Protein AF-A0A7C8IEC5-F1 (afdb_monomer)

Secondary structure (DSSP, 8-state):
----SSHHHHHHHHTSS-TTHHHHS--SGGG-GGGHHHHHHHHHHHHHHHHHHHHHHHHHHHHHHHHHHH-SS--THHHHHHHHHHHHHHHHHHHHHHHHHHHHTT---HHHHHHHHHHHHHHHHHHHHHHHHHHHT-----TTHHHHHHHHHHHHHHHHHHHHHHHHHHHHHHHHHHHHHHHHHHHHHHHHHHHHHH-

Structure (mmCIF, N/CA/C/O backbone):
data_AF-A0A7C8IEC5-F1
#
_entry.id   AF-A0A7C8IEC5-F1
#
loop_
_atom_site.group_PDB
_atom_site.id
_atom_site.type_symbol
_atom_site.label_atom_id
_atom_site.label_alt_id
_atom_site.label_comp_id
_atom_site.label_asym_id
_atom_site.label_entity_id
_atom_site.label_seq_id
_atom_site.pdbx_PDB_ins_code
_atom_site.Cartn_x
_atom_site.Cartn_y
_atom_site.Cartn_z
_atom_site.occupancy
_atom_site.B_iso_or_equiv
_atom_site.auth_seq_id
_atom_site.auth_comp_id
_atom_site.auth_asym_id
_atom_site.auth_atom_id
_atom_site.pdbx_PDB_model_num
ATOM 1 N N . VAL A 1 1 ? 13.249 -3.253 52.749 1.00 53.38 1 VAL A N 1
ATOM 2 C CA . VAL A 1 1 ? 14.211 -3.527 51.657 1.00 53.38 1 VAL A CA 1
ATOM 3 C C . VAL A 1 1 ? 13.624 -4.655 50.832 1.00 53.38 1 VAL A C 1
ATOM 5 O O . VAL A 1 1 ? 13.531 -5.732 51.390 1.00 53.38 1 VAL A O 1
ATOM 8 N N . ASN A 1 2 ? 13.077 -4.359 49.644 1.00 48.31 2 ASN A N 1
ATOM 9 C CA . ASN A 1 2 ? 12.675 -5.274 48.550 1.00 48.31 2 ASN A CA 1
ATOM 10 C C . ASN A 1 2 ? 11.599 -4.568 47.704 1.00 48.31 2 ASN A C 1
ATOM 12 O O . ASN A 1 2 ? 10.422 -4.757 47.960 1.00 48.31 2 ASN A O 1
ATOM 16 N N . ASN A 1 3 ? 11.998 -3.699 46.768 1.00 51.22 3 ASN A N 1
ATOM 17 C CA . ASN A 1 3 ? 11.097 -3.064 45.784 1.00 51.22 3 ASN A CA 1
ATOM 18 C C . ASN A 1 3 ? 11.889 -2.560 44.556 1.00 51.22 3 ASN A C 1
ATOM 20 O O . ASN A 1 3 ? 11.748 -1.416 44.143 1.00 51.22 3 ASN A O 1
ATOM 24 N N . LEU A 1 4 ? 12.790 -3.380 43.997 1.00 55.53 4 LEU A N 1
ATOM 25 C CA . LEU A 1 4 ? 13.648 -2.962 42.868 1.00 55.53 4 LEU A CA 1
ATOM 26 C C . LEU A 1 4 ? 13.748 -3.977 41.714 1.00 55.53 4 LEU A C 1
ATOM 28 O O . LEU A 1 4 ? 14.492 -3.744 40.768 1.00 55.53 4 LEU A O 1
ATOM 32 N N . THR A 1 5 ? 12.994 -5.078 41.733 1.00 56.06 5 THR A N 1
ATOM 33 C CA . THR A 1 5 ? 13.116 -6.153 40.725 1.00 56.06 5 THR A CA 1
ATOM 34 C C . THR A 1 5 ? 11.986 -6.218 39.695 1.00 56.06 5 THR A C 1
ATOM 36 O O . THR A 1 5 ? 12.060 -7.040 38.784 1.00 56.06 5 THR A O 1
ATOM 39 N N . ASP A 1 6 ? 10.973 -5.349 39.766 1.00 54.53 6 ASP A N 1
ATOM 40 C CA . ASP A 1 6 ? 9.806 -5.439 38.869 1.00 54.53 6 ASP A CA 1
ATOM 41 C C . ASP A 1 6 ? 9.981 -4.708 37.520 1.00 54.53 6 ASP A C 1
ATOM 43 O O . ASP A 1 6 ? 9.261 -4.969 36.558 1.00 54.53 6 ASP A O 1
ATOM 47 N N . GLY A 1 7 ? 10.988 -3.837 37.391 1.00 52.16 7 GLY A N 1
ATOM 48 C CA . GLY A 1 7 ? 11.225 -3.071 36.158 1.00 52.16 7 GLY A CA 1
ATOM 49 C C . GLY A 1 7 ? 11.827 -3.882 35.000 1.00 52.16 7 GLY A C 1
ATOM 50 O O . GLY A 1 7 ? 11.584 -3.578 33.834 1.00 52.16 7 GLY A O 1
ATOM 51 N N . THR A 1 8 ? 12.588 -4.942 35.287 1.00 51.25 8 THR A N 1
ATOM 52 C CA . THR A 1 8 ? 13.335 -5.701 34.264 1.00 51.25 8 THR A CA 1
ATOM 53 C C . THR A 1 8 ? 12.523 -6.815 33.601 1.00 51.25 8 THR A C 1
ATOM 55 O O . THR A 1 8 ? 12.848 -7.224 32.486 1.00 51.25 8 THR A O 1
ATOM 58 N N . ARG A 1 9 ? 11.421 -7.277 34.209 1.00 49.91 9 ARG A N 1
ATOM 59 C CA . ARG A 1 9 ? 10.533 -8.284 33.590 1.00 49.91 9 ARG A CA 1
ATOM 60 C C . ARG A 1 9 ? 9.695 -7.723 32.438 1.00 49.91 9 ARG A C 1
ATOM 62 O O . ARG A 1 9 ? 9.410 -8.454 31.494 1.00 49.91 9 ARG A O 1
ATOM 69 N N . SER A 1 10 ? 9.362 -6.432 32.479 1.00 52.28 10 SER A N 1
ATOM 70 C CA . SER A 1 10 ? 8.603 -5.749 31.420 1.00 52.28 10 SER A CA 1
ATOM 71 C C . SER A 1 10 ? 9.401 -5.609 30.112 1.00 52.28 10 SER A C 1
ATOM 73 O O . SER A 1 10 ? 8.868 -5.807 29.024 1.00 52.28 10 SER A O 1
ATOM 75 N N . LEU A 1 11 ? 10.712 -5.356 30.198 1.00 51.41 11 LEU A N 1
ATOM 76 C CA . LEU A 1 11 ? 11.561 -5.190 29.010 1.00 51.41 11 LEU A CA 1
ATOM 77 C C . LEU A 1 11 ? 11.877 -6.518 28.302 1.00 51.41 11 LEU A C 1
ATOM 79 O O . LEU A 1 11 ? 12.013 -6.545 27.081 1.00 51.41 11 LEU A O 1
ATOM 83 N N . ASN A 1 12 ? 11.925 -7.633 29.038 1.00 48.12 12 ASN A N 1
ATOM 84 C CA . ASN A 1 12 ? 12.180 -8.947 28.443 1.00 48.12 12 ASN A CA 1
ATOM 85 C C . ASN A 1 12 ? 10.947 -9.554 27.747 1.00 48.12 12 ASN A C 1
ATOM 87 O O . ASN A 1 12 ? 11.120 -10.333 26.812 1.00 48.12 12 ASN A O 1
ATOM 91 N N . SER A 1 13 ? 9.716 -9.182 28.127 1.00 51.62 13 SER A N 1
ATOM 92 C CA . SER A 1 13 ? 8.504 -9.626 27.413 1.00 51.62 13 SER A CA 1
ATOM 93 C C . SER A 1 13 ? 8.271 -8.867 26.099 1.00 51.62 13 SER A C 1
ATOM 95 O O . SER A 1 13 ? 7.701 -9.423 25.160 1.00 51.62 13 SER A O 1
ATOM 97 N N . LEU A 1 14 ? 8.778 -7.634 25.991 1.00 51.66 14 LEU A N 1
ATOM 98 C CA . LEU A 1 14 ? 8.758 -6.831 24.763 1.00 51.66 14 LEU A CA 1
ATOM 99 C C . LEU A 1 14 ? 9.708 -7.363 23.675 1.00 51.66 14 LEU A C 1
ATOM 101 O O . LEU A 1 14 ? 9.446 -7.159 22.493 1.00 51.66 14 LEU A O 1
ATOM 105 N N . ASN A 1 15 ? 10.769 -8.084 24.052 1.00 50.16 15 ASN A N 1
ATOM 106 C CA . ASN A 1 15 ? 11.806 -8.539 23.118 1.00 50.16 15 ASN A CA 1
ATOM 107 C C . ASN A 1 15 ? 11.524 -9.883 22.418 1.00 50.16 15 ASN A C 1
ATOM 109 O O . ASN A 1 15 ? 12.292 -10.262 21.537 1.00 50.16 15 ASN A O 1
ATOM 113 N N . GLN A 1 16 ? 10.451 -10.610 22.760 1.00 50.84 16 GLN A N 1
ATOM 114 C CA . GLN A 1 16 ? 10.178 -11.935 22.167 1.00 50.84 16 GLN A CA 1
ATOM 115 C C . GLN A 1 16 ? 8.955 -12.027 21.248 1.00 50.84 16 GLN A C 1
ATOM 117 O O . GLN A 1 16 ? 8.794 -13.035 20.560 1.00 50.84 16 GLN A O 1
ATOM 122 N N . MET A 1 17 ? 8.114 -10.997 21.150 1.00 55.75 17 MET A N 1
ATOM 123 C CA . MET A 1 17 ? 7.073 -10.979 20.119 1.00 55.75 17 MET A CA 1
ATOM 124 C C . MET A 1 17 ? 7.644 -10.359 18.846 1.00 55.75 17 MET A C 1
ATOM 126 O O . MET A 1 17 ? 7.652 -9.143 18.684 1.00 55.75 17 MET A O 1
ATOM 130 N N . GLY A 1 18 ? 8.149 -11.204 17.940 1.00 68.88 18 GLY A N 1
ATOM 131 C CA . GLY A 1 18 ? 8.674 -10.754 16.649 1.00 68.88 18 GLY A CA 1
ATOM 132 C C . GLY A 1 18 ? 7.670 -9.842 15.939 1.00 68.88 18 GLY A C 1
ATOM 133 O O . GLY A 1 18 ? 6.474 -10.130 15.956 1.00 68.88 18 GLY A O 1
ATOM 134 N N . ILE A 1 19 ? 8.150 -8.759 15.318 1.00 73.81 19 ILE A N 1
ATOM 135 C CA . ILE A 1 19 ? 7.346 -7.676 14.710 1.00 73.81 19 ILE A CA 1
ATOM 136 C C . ILE A 1 19 ? 6.204 -8.213 13.824 1.00 73.81 19 ILE A C 1
ATOM 138 O O . ILE A 1 19 ? 5.101 -7.670 13.818 1.00 73.81 19 ILE A O 1
ATOM 142 N N . PHE A 1 20 ? 6.438 -9.329 13.132 1.00 75.75 20 PHE A N 1
ATOM 143 C CA . PHE A 1 20 ? 5.471 -9.993 12.256 1.00 75.75 20 PHE A CA 1
ATOM 144 C C . PHE A 1 20 ? 4.297 -10.666 12.985 1.00 75.75 20 PHE A C 1
ATOM 146 O O . PHE A 1 20 ? 3.229 -10.840 12.399 1.00 75.75 20 PHE A O 1
ATOM 153 N N . THR A 1 21 ? 4.446 -11.005 14.266 1.00 79.12 21 THR A N 1
ATOM 154 C CA . THR A 1 21 ? 3.404 -11.668 15.069 1.00 79.12 21 THR A CA 1
ATOM 155 C C . THR A 1 21 ? 2.145 -10.813 15.136 1.00 79.12 21 THR A C 1
ATOM 157 O O . THR A 1 21 ? 1.048 -11.331 14.956 1.00 79.12 21 THR A O 1
ATOM 160 N N . ASN A 1 22 ? 2.299 -9.494 15.269 1.00 76.62 22 ASN A N 1
ATOM 161 C CA . ASN A 1 22 ? 1.182 -8.551 15.331 1.00 76.62 22 ASN A CA 1
ATOM 162 C C . ASN A 1 22 ? 0.393 -8.449 14.014 1.00 76.62 22 ASN A C 1
ATOM 164 O O . ASN A 1 22 ? -0.772 -8.062 14.037 1.00 76.62 22 ASN A O 1
ATOM 168 N N . PHE A 1 23 ? 0.989 -8.831 12.879 1.00 75.25 23 PHE A N 1
ATOM 169 C CA . PHE A 1 23 ? 0.308 -8.863 11.579 1.00 75.25 23 PHE A CA 1
ATOM 170 C C . PHE A 1 23 ? -0.490 -10.153 11.354 1.00 75.25 23 PHE A C 1
ATOM 172 O O . PHE A 1 23 ? -1.457 -10.162 10.592 1.00 75.25 23 PHE A O 1
ATOM 179 N N . ILE A 1 24 ? -0.087 -11.246 12.006 1.00 79.56 24 ILE A N 1
ATOM 180 C CA . ILE A 1 24 ? -0.702 -12.573 11.848 1.00 79.56 24 ILE A CA 1
ATOM 181 C C . ILE A 1 24 ? -1.711 -12.842 12.974 1.00 79.56 24 ILE A C 1
ATOM 183 O O . ILE A 1 24 ? -2.755 -13.462 12.760 1.00 79.56 24 ILE A O 1
ATOM 187 N N . ARG A 1 25 ? -1.411 -12.372 14.186 1.00 81.62 25 ARG A N 1
ATOM 188 C CA . ARG A 1 25 ? -2.207 -12.543 15.404 1.00 81.62 25 ARG A CA 1
ATOM 189 C C . ARG A 1 25 ? -2.289 -11.206 16.155 1.00 81.62 25 ARG A C 1
ATOM 191 O O . ARG A 1 25 ? -1.573 -11.029 17.139 1.00 81.62 25 ARG A O 1
ATOM 198 N N . PRO A 1 26 ? -3.125 -10.256 15.696 1.00 82.56 26 PRO A N 1
ATOM 199 C CA . PRO A 1 26 ? -3.302 -8.989 16.397 1.00 82.56 26 PRO A CA 1
ATOM 200 C C . PRO A 1 26 ? -3.872 -9.215 17.797 1.00 82.56 26 PRO A C 1
ATOM 202 O O . PRO A 1 26 ? -4.789 -10.018 17.980 1.00 82.56 26 PRO A O 1
ATOM 205 N N . THR A 1 27 ? -3.337 -8.485 18.771 1.00 83.56 27 THR A N 1
ATOM 206 C CA . THR A 1 27 ? -3.852 -8.448 20.145 1.00 83.56 27 THR A CA 1
ATOM 207 C C . THR A 1 27 ? -4.867 -7.322 20.341 1.00 83.56 27 THR A C 1
ATOM 209 O O . THR A 1 27 ? -5.692 -7.408 21.249 1.00 83.56 27 THR A O 1
ATOM 212 N N . ASP A 1 28 ? -4.862 -6.298 19.477 1.00 81.94 28 ASP A N 1
ATOM 213 C CA . ASP A 1 28 ? -5.849 -5.218 19.500 1.00 81.94 28 ASP A CA 1
ATOM 214 C C . ASP A 1 28 ? -7.266 -5.765 19.227 1.00 81.94 28 ASP A C 1
ATOM 216 O O . ASP A 1 28 ? -7.523 -6.307 18.141 1.00 81.94 28 ASP A O 1
ATOM 220 N N . PRO A 1 29 ? -8.221 -5.578 20.164 1.00 84.06 29 PRO A N 1
ATOM 221 C CA . PRO A 1 29 ? -9.600 -6.029 20.006 1.00 84.06 29 PRO A CA 1
ATOM 222 C C . PRO A 1 29 ? -10.295 -5.470 18.759 1.00 84.06 29 PRO A C 1
ATOM 224 O O . PRO A 1 29 ? -11.214 -6.101 18.237 1.00 84.06 29 PRO A O 1
ATOM 227 N N . ARG A 1 30 ? -9.850 -4.315 18.247 1.00 83.19 30 ARG A N 1
ATOM 228 C CA . ARG A 1 30 ? -10.407 -3.676 17.043 1.00 83.19 30 ARG A CA 1
ATOM 229 C C . ARG A 1 30 ? -10.139 -4.461 15.763 1.00 83.19 30 ARG A C 1
ATOM 231 O O . ARG A 1 30 ? -10.845 -4.255 14.783 1.00 83.19 30 ARG A O 1
ATOM 238 N N . TRP A 1 31 ? -9.134 -5.335 15.767 1.00 84.50 31 TRP A N 1
ATOM 239 C CA . TRP A 1 31 ? -8.693 -6.101 14.600 1.00 84.50 31 TRP A CA 1
ATOM 240 C C . TRP A 1 31 ? -8.943 -7.610 14.751 1.00 84.50 31 TRP A C 1
ATOM 242 O O . TRP A 1 31 ? -8.432 -8.409 13.967 1.00 84.50 31 TRP A O 1
ATOM 252 N N . LEU A 1 32 ? -9.750 -8.023 15.736 1.00 84.56 32 LEU A N 1
ATOM 253 C CA . LEU A 1 32 ? -10.100 -9.428 15.958 1.00 84.56 32 LEU A CA 1
ATOM 254 C C . LEU A 1 32 ? -11.186 -9.939 14.990 1.00 84.56 32 LEU A C 1
ATOM 256 O O . LEU A 1 32 ? -11.952 -9.193 14.375 1.00 84.56 32 LEU A O 1
ATOM 260 N N . GLY A 1 33 ? -11.273 -11.266 14.859 1.00 85.69 33 GLY A N 1
ATOM 261 C CA . GLY A 1 33 ? -12.234 -11.936 13.978 1.00 85.69 33 GLY A CA 1
ATOM 262 C C . GLY A 1 33 ? -11.852 -11.836 12.498 1.00 85.69 33 GLY A C 1
ATOM 263 O O . GLY A 1 33 ? -10.683 -11.953 12.151 1.00 85.69 33 GLY A O 1
ATOM 264 N N . SER A 1 34 ? -12.831 -11.624 11.611 1.00 81.75 34 SER A N 1
ATOM 265 C CA . SER A 1 34 ? -12.603 -11.524 10.154 1.00 81.75 34 SER A CA 1
ATOM 266 C C . SER A 1 34 ? -11.696 -10.343 9.761 1.00 81.75 34 SER A C 1
ATOM 268 O O . SER A 1 34 ? -11.011 -10.393 8.745 1.00 81.75 34 SER A O 1
ATOM 270 N N . GLN A 1 35 ? -11.609 -9.310 10.602 1.00 85.62 35 GLN A N 1
ATOM 271 C CA . GLN A 1 35 ? -10.820 -8.102 10.331 1.00 85.62 35 GLN A CA 1
ATOM 272 C C . GLN A 1 35 ? -9.313 -8.308 10.482 1.00 85.62 35 GLN A C 1
ATOM 274 O O . GLN A 1 35 ? -8.545 -7.509 9.953 1.00 85.62 35 GLN A O 1
ATOM 279 N N . ARG A 1 36 ? -8.876 -9.416 11.095 1.00 86.06 36 ARG A N 1
ATOM 280 C CA . ARG A 1 36 ? -7.452 -9.779 11.176 1.00 86.06 36 ARG A CA 1
ATOM 281 C C . ARG A 1 36 ? -6.806 -9.929 9.798 1.00 86.06 36 ARG A C 1
ATOM 283 O O . ARG A 1 36 ? -5.627 -9.635 9.632 1.00 86.06 36 ARG A O 1
ATOM 290 N N . HIS A 1 37 ? -7.599 -10.329 8.798 1.00 90.44 37 HIS A N 1
ATOM 291 C CA . HIS A 1 37 ? -7.138 -10.486 7.421 1.00 90.44 37 HIS A CA 1
ATOM 292 C C . HIS A 1 37 ? -6.709 -9.158 6.792 1.00 90.44 37 HIS A C 1
ATOM 294 O O . HIS A 1 37 ? -5.903 -9.177 5.869 1.00 90.44 37 HIS A O 1
ATOM 300 N N . HIS A 1 38 ? -7.153 -8.013 7.325 1.00 91.94 38 HIS A N 1
ATOM 301 C CA . HIS A 1 38 ? -6.661 -6.705 6.898 1.00 91.94 38 HIS A CA 1
ATOM 302 C C . HIS A 1 38 ? -5.144 -6.578 7.106 1.00 91.94 38 HIS A C 1
ATOM 304 O O . HIS A 1 38 ? -4.431 -6.165 6.200 1.00 91.94 38 HIS A O 1
ATOM 310 N N . LEU A 1 39 ? -4.626 -6.994 8.267 1.00 90.06 39 LEU A N 1
ATOM 311 C CA . LEU A 1 39 ? -3.191 -6.903 8.562 1.00 90.06 39 LEU A CA 1
ATOM 312 C C . LEU A 1 39 ? -2.371 -7.908 7.743 1.00 90.06 39 LEU A C 1
ATOM 314 O O . LEU A 1 39 ? -1.271 -7.592 7.294 1.00 90.06 39 LEU A O 1
ATOM 318 N N . THR A 1 40 ? -2.925 -9.095 7.487 1.00 89.75 40 THR A N 1
ATOM 319 C CA . THR A 1 40 ? -2.302 -10.083 6.594 1.00 89.75 40 THR A CA 1
ATOM 320 C C . THR A 1 40 ? -2.240 -9.577 5.151 1.00 89.75 40 THR A C 1
ATOM 322 O O . THR A 1 40 ? -1.209 -9.708 4.496 1.00 89.75 40 THR A O 1
ATOM 325 N N . LEU A 1 41 ? -3.314 -8.955 4.659 1.00 93.50 41 LEU A N 1
ATOM 326 C CA . LEU A 1 41 ? -3.353 -8.353 3.326 1.00 93.50 41 LEU A CA 1
ATOM 327 C C . LEU A 1 41 ? -2.426 -7.142 3.209 1.00 93.50 41 LEU A C 1
ATOM 329 O O . LEU A 1 41 ? -1.819 -6.954 2.161 1.00 93.50 41 LEU A O 1
ATOM 333 N N . LEU A 1 42 ? -2.262 -6.363 4.281 1.00 93.25 42 LEU A N 1
ATOM 334 C CA . LEU A 1 42 ? -1.285 -5.277 4.332 1.00 93.25 42 LEU A CA 1
ATOM 335 C C . LEU A 1 42 ? 0.145 -5.812 4.153 1.00 93.25 42 LEU A C 1
ATOM 337 O O . LEU A 1 42 ? 0.924 -5.255 3.382 1.00 93.25 42 LEU A O 1
ATOM 341 N N . LEU A 1 43 ? 0.474 -6.934 4.805 1.00 92.19 43 LEU A N 1
ATOM 342 C CA . LEU A 1 43 ? 1.761 -7.605 4.618 1.00 92.19 43 LEU A CA 1
ATOM 343 C C . LEU A 1 43 ? 1.920 -8.137 3.186 1.00 92.19 43 LEU A C 1
ATOM 345 O O . LEU A 1 43 ? 2.958 -7.912 2.569 1.00 92.19 43 LEU A O 1
ATOM 349 N N . ALA A 1 44 ? 0.891 -8.790 2.638 1.00 93.50 44 ALA A N 1
ATOM 350 C CA . ALA A 1 44 ? 0.908 -9.282 1.260 1.00 93.50 44 ALA A CA 1
ATOM 351 C C . ALA A 1 44 ? 1.117 -8.138 0.253 1.00 93.50 44 ALA A C 1
ATOM 353 O O . ALA A 1 44 ? 1.960 -8.239 -0.634 1.00 93.50 44 ALA A O 1
ATOM 354 N N . LYS A 1 45 ? 0.423 -7.010 0.438 1.00 95.62 45 LYS A N 1
ATOM 355 C CA . LYS A 1 45 ? 0.602 -5.788 -0.355 1.00 95.62 45 LYS A CA 1
ATOM 356 C C . LYS A 1 45 ? 2.048 -5.291 -0.317 1.00 95.62 45 LYS A C 1
ATOM 358 O O . LYS A 1 45 ? 2.563 -4.875 -1.350 1.00 95.62 45 LYS A O 1
ATOM 363 N N . ASN A 1 46 ? 2.723 -5.365 0.831 1.00 94.50 46 ASN A N 1
ATOM 364 C CA . ASN A 1 46 ? 4.125 -4.956 0.935 1.00 94.50 46 ASN A CA 1
ATOM 365 C C . ASN A 1 46 ? 5.066 -5.883 0.152 1.00 94.50 46 ASN A C 1
ATOM 367 O O . ASN A 1 46 ? 6.049 -5.404 -0.403 1.00 94.50 46 ASN A O 1
ATOM 371 N N . VAL A 1 47 ? 4.752 -7.178 0.035 1.00 95.06 47 VAL A N 1
ATOM 372 C CA . VAL A 1 47 ? 5.511 -8.098 -0.833 1.00 95.06 47 VAL A CA 1
ATOM 373 C C . VAL A 1 47 ? 5.388 -7.681 -2.300 1.00 95.06 47 VAL A C 1
ATOM 375 O O . VAL A 1 47 ? 6.401 -7.561 -2.988 1.00 95.06 47 VAL A O 1
ATOM 378 N N . PHE A 1 48 ? 4.171 -7.381 -2.767 1.00 95.25 48 PHE A N 1
ATOM 379 C CA . PHE A 1 48 ? 3.961 -6.866 -4.125 1.00 95.25 48 PHE A CA 1
ATOM 380 C C . PHE A 1 48 ? 4.639 -5.509 -4.346 1.00 95.25 48 PHE A C 1
ATOM 382 O O . PHE A 1 48 ? 5.215 -5.288 -5.406 1.00 95.25 48 PHE A O 1
ATOM 389 N N . LEU A 1 49 ? 4.630 -4.626 -3.341 1.00 95.44 49 LEU A N 1
ATOM 390 C CA . LEU A 1 49 ? 5.315 -3.335 -3.403 1.00 95.44 49 LEU A CA 1
ATOM 391 C C . LEU A 1 49 ? 6.834 -3.492 -3.550 1.00 95.44 49 LEU A C 1
ATOM 393 O O . LEU A 1 49 ? 7.440 -2.775 -4.337 1.00 95.44 49 LEU A O 1
ATOM 397 N N . VAL A 1 50 ? 7.452 -4.434 -2.831 1.00 95.75 50 VAL A N 1
ATOM 398 C CA . VAL A 1 50 ? 8.886 -4.733 -2.982 1.00 95.75 50 VAL A CA 1
ATOM 399 C C . VAL A 1 50 ? 9.182 -5.281 -4.378 1.00 95.75 50 VAL A C 1
ATOM 401 O O . VAL A 1 50 ? 10.139 -4.838 -5.008 1.00 95.75 50 VAL A O 1
ATOM 404 N N . GLY A 1 51 ? 8.347 -6.189 -4.894 1.00 95.75 51 GLY A N 1
ATOM 405 C CA . GLY A 1 51 ? 8.471 -6.673 -6.273 1.00 95.75 51 GLY A CA 1
ATOM 406 C C . GLY A 1 51 ? 8.375 -5.540 -7.300 1.00 95.75 51 GLY A C 1
ATOM 407 O O . GLY A 1 51 ? 9.203 -5.451 -8.203 1.00 95.75 51 GLY A O 1
ATOM 408 N N . PHE A 1 52 ? 7.423 -4.626 -7.110 1.00 95.50 52 PHE A N 1
ATOM 409 C CA . PHE A 1 52 ? 7.269 -3.434 -7.940 1.00 95.50 52 PHE A CA 1
ATOM 410 C C . PHE A 1 52 ? 8.494 -2.510 -7.861 1.00 95.50 52 PHE A C 1
ATOM 412 O O . PHE A 1 52 ? 8.999 -2.083 -8.892 1.00 95.50 52 PHE A O 1
ATOM 419 N N . LEU A 1 53 ? 9.034 -2.259 -6.663 1.00 95.31 53 LEU A N 1
ATOM 420 C CA . LEU A 1 53 ? 10.256 -1.465 -6.477 1.00 95.31 53 LEU A CA 1
ATOM 421 C C . LEU A 1 53 ? 11.457 -2.049 -7.227 1.00 95.31 53 LEU A C 1
ATOM 423 O O . LEU A 1 53 ? 12.236 -1.298 -7.808 1.00 95.31 53 LEU A O 1
ATOM 427 N N . ILE A 1 54 ? 11.607 -3.376 -7.229 1.00 95.94 54 ILE A N 1
ATOM 428 C CA . ILE A 1 54 ? 12.678 -4.043 -7.978 1.00 95.94 54 ILE A CA 1
ATOM 429 C C . ILE A 1 54 ? 12.520 -3.779 -9.479 1.00 95.94 54 ILE A C 1
ATOM 431 O O . ILE A 1 54 ? 13.507 -3.423 -10.121 1.00 95.94 54 ILE A O 1
ATOM 435 N N . LEU A 1 55 ? 11.304 -3.898 -10.026 1.00 94.19 55 LEU A N 1
ATOM 436 C CA . LEU A 1 55 ? 11.049 -3.603 -11.441 1.00 94.19 55 LEU A CA 1
ATOM 437 C C . LEU A 1 55 ? 11.381 -2.154 -11.794 1.00 94.19 55 LEU A C 1
ATOM 439 O O . LEU A 1 55 ? 12.122 -1.933 -12.746 1.00 94.19 55 LEU A O 1
ATOM 443 N N . VAL A 1 56 ? 10.943 -1.195 -10.977 1.00 92.81 56 VAL A N 1
ATOM 444 C CA . VAL A 1 56 ? 11.234 0.234 -11.178 1.00 92.81 56 VAL A CA 1
ATOM 445 C C . VAL A 1 56 ? 12.745 0.499 -11.178 1.00 92.81 56 VAL A C 1
ATOM 447 O O . VAL A 1 56 ? 13.247 1.266 -11.998 1.00 92.81 56 VAL A O 1
ATOM 450 N N . CYS A 1 57 ? 13.503 -0.146 -10.285 1.00 93.44 57 CYS A N 1
ATOM 451 C CA . CYS A 1 57 ? 14.964 -0.035 -10.263 1.00 93.44 57 CYS A CA 1
ATOM 452 C C . CYS A 1 57 ? 15.616 -0.627 -11.524 1.00 93.44 57 CYS A C 1
ATOM 454 O O . CYS A 1 57 ? 16.570 -0.049 -12.048 1.00 93.44 57 CYS A O 1
ATOM 456 N N . VAL A 1 58 ? 15.116 -1.770 -12.008 1.00 93.94 58 VAL A N 1
ATOM 457 C CA . VAL A 1 58 ? 15.598 -2.406 -13.244 1.00 93.94 58 VAL A CA 1
ATOM 458 C C . VAL A 1 58 ? 15.294 -1.524 -14.450 1.00 93.94 58 VAL A C 1
ATOM 460 O O . VAL A 1 58 ? 16.198 -1.273 -15.247 1.00 93.94 58 VAL A O 1
ATOM 463 N N . GLU A 1 59 ? 14.069 -1.007 -14.564 1.00 90.69 59 GLU A N 1
ATOM 464 C CA . GLU A 1 59 ? 13.693 -0.090 -15.637 1.00 90.69 59 GLU A CA 1
ATOM 465 C C . GLU A 1 59 ? 14.568 1.164 -15.606 1.00 90.69 59 GLU A C 1
ATOM 467 O O . GLU A 1 59 ? 15.156 1.506 -16.625 1.00 90.69 59 GLU A O 1
ATOM 472 N N . ALA A 1 60 ? 14.746 1.803 -14.446 1.00 89.00 60 ALA A N 1
ATOM 473 C CA . ALA A 1 60 ? 15.600 2.983 -14.320 1.00 89.00 60 ALA A CA 1
ATOM 474 C C . ALA A 1 60 ? 17.053 2.704 -14.752 1.00 89.00 60 ALA A C 1
ATOM 476 O O . ALA A 1 60 ? 17.670 3.526 -15.433 1.00 89.00 60 ALA A O 1
ATOM 477 N N . GLY A 1 61 ? 17.601 1.537 -14.392 1.00 89.88 61 GLY A N 1
ATOM 478 C CA . GLY A 1 61 ? 18.946 1.120 -14.791 1.00 89.88 61 GLY A CA 1
ATOM 479 C C . GLY A 1 61 ? 19.075 0.874 -16.298 1.00 89.88 61 GLY A C 1
ATOM 480 O O . GLY A 1 61 ? 20.023 1.357 -16.925 1.00 89.88 61 GLY A O 1
ATOM 481 N N . LEU A 1 62 ? 18.108 0.168 -16.891 1.00 88.94 62 LEU A N 1
ATOM 482 C CA . LEU A 1 62 ? 18.051 -0.080 -18.333 1.00 88.94 62 LEU A CA 1
ATOM 483 C C . LEU A 1 62 ? 17.853 1.218 -19.110 1.00 88.94 62 LEU A C 1
ATOM 485 O O . LEU A 1 62 ? 18.604 1.483 -20.048 1.00 88.94 62 LEU A O 1
ATOM 489 N N . PHE A 1 63 ? 16.925 2.061 -18.666 1.00 81.69 63 PHE A N 1
ATOM 490 C CA . PHE A 1 63 ? 16.651 3.363 -19.253 1.00 81.69 63 PHE A CA 1
ATOM 491 C C . PHE A 1 63 ? 17.901 4.240 -19.240 1.00 81.69 63 PHE A C 1
ATOM 493 O O . PHE A 1 63 ? 18.274 4.789 -20.270 1.00 81.69 63 PHE A O 1
ATOM 500 N N . TRP A 1 64 ? 18.628 4.298 -18.119 1.00 82.75 64 TRP A N 1
ATOM 501 C CA . TRP A 1 64 ? 19.898 5.022 -18.036 1.00 82.75 64 TRP A CA 1
ATOM 502 C C . TRP A 1 64 ? 20.956 4.482 -19.009 1.00 82.75 64 TRP A C 1
ATOM 504 O O . TRP A 1 64 ? 21.727 5.257 -19.583 1.00 82.75 64 TRP A O 1
ATOM 514 N N . SER A 1 65 ? 21.001 3.161 -19.208 1.00 85.31 65 SER A N 1
ATOM 515 C CA . SER A 1 65 ? 21.929 2.531 -20.152 1.00 85.31 65 SER A CA 1
ATOM 516 C C . SER A 1 65 ? 21.595 2.878 -21.606 1.00 85.31 65 SER A C 1
ATOM 518 O O . SER A 1 65 ? 22.483 3.304 -22.343 1.00 85.31 65 SER A O 1
ATOM 520 N N . TRP A 1 66 ? 20.320 2.787 -21.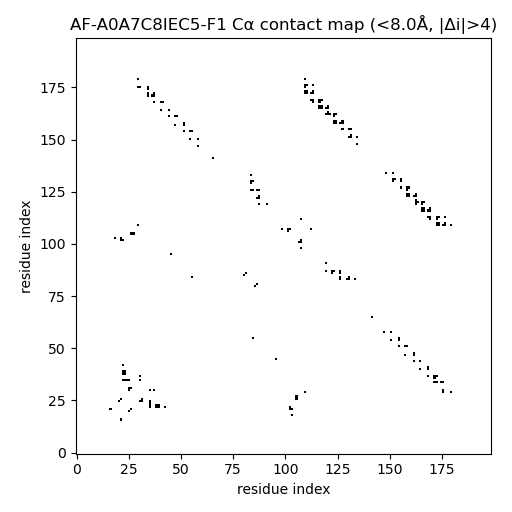995 1.00 82.06 66 TRP A N 1
ATOM 521 C CA . TRP A 1 66 ? 19.847 3.105 -23.343 1.00 82.06 66 TRP A CA 1
ATOM 522 C C . TRP A 1 66 ? 19.951 4.605 -23.630 1.00 82.06 66 TRP A C 1
ATOM 524 O O . TRP A 1 66 ? 20.386 5.006 -24.705 1.00 82.06 66 TRP A O 1
ATOM 534 N N . TRP A 1 67 ? 19.663 5.442 -22.633 1.00 73.62 67 TRP A N 1
ATOM 535 C CA . TRP A 1 67 ? 19.763 6.895 -22.732 1.00 73.62 67 TRP A CA 1
ATOM 536 C C . TRP A 1 67 ? 21.183 7.368 -23.064 1.00 73.62 67 TRP A C 1
ATOM 538 O O . TRP A 1 67 ? 21.374 8.221 -23.933 1.00 73.62 67 TRP A O 1
ATOM 548 N N . LYS A 1 68 ? 22.198 6.779 -22.414 1.00 75.31 68 LYS A N 1
ATOM 549 C CA . LYS A 1 68 ? 23.615 7.093 -22.669 1.00 75.31 68 LYS A CA 1
ATOM 550 C C . LYS A 1 68 ? 24.072 6.765 -24.090 1.00 75.31 68 LYS A C 1
ATOM 552 O O . LYS A 1 68 ? 24.999 7.412 -24.571 1.00 75.31 68 LYS A O 1
ATOM 557 N N . LEU A 1 69 ? 23.465 5.765 -24.726 1.00 70.50 69 LEU A N 1
ATOM 558 C CA . LEU A 1 69 ? 23.802 5.338 -26.085 1.00 70.50 69 LEU A CA 1
ATOM 559 C C . LEU A 1 69 ? 23.245 6.291 -27.150 1.00 70.50 69 LEU A C 1
ATOM 561 O O . LEU A 1 69 ? 23.859 6.442 -28.201 1.00 70.50 69 LEU A O 1
ATOM 565 N N . GLU A 1 70 ? 22.116 6.947 -26.875 1.00 66.62 70 GLU A N 1
ATOM 566 C CA . GLU A 1 70 ? 21.297 7.566 -27.921 1.00 66.62 70 GLU A CA 1
ATOM 567 C C . GLU A 1 70 ? 21.285 9.112 -27.866 1.00 66.62 70 GLU A C 1
ATOM 569 O O . GLU A 1 70 ? 21.227 9.753 -28.912 1.00 66.62 70 GLU A O 1
ATOM 574 N N . HIS A 1 71 ? 21.352 9.758 -26.686 1.00 61.50 71 HIS A N 1
ATOM 575 C CA . HIS A 1 71 ? 21.014 11.192 -26.574 1.00 61.50 71 HIS A CA 1
ATOM 576 C C . HIS A 1 71 ? 21.946 12.021 -25.662 1.00 61.50 71 HIS A C 1
ATOM 578 O O . HIS A 1 71 ? 21.764 12.111 -24.451 1.00 61.50 71 HIS A O 1
ATOM 584 N N . SER A 1 72 ? 22.880 12.775 -26.268 1.00 57.28 72 SER A N 1
ATOM 585 C CA . SER A 1 72 ? 23.588 13.902 -25.614 1.00 57.28 72 SER A CA 1
ATOM 586 C C . SER A 1 72 ? 22.759 15.199 -25.510 1.00 57.28 72 SER A C 1
ATOM 588 O O . SER A 1 72 ? 23.269 16.210 -25.028 1.00 57.28 72 SER A O 1
ATOM 590 N N . ARG A 1 73 ? 21.495 15.235 -25.961 1.00 54.47 73 ARG A N 1
ATOM 591 C CA . ARG A 1 73 ? 20.651 16.444 -25.898 1.00 54.47 73 ARG A CA 1
ATOM 592 C C . ARG A 1 73 ? 19.173 16.124 -25.629 1.00 54.47 73 ARG A C 1
ATOM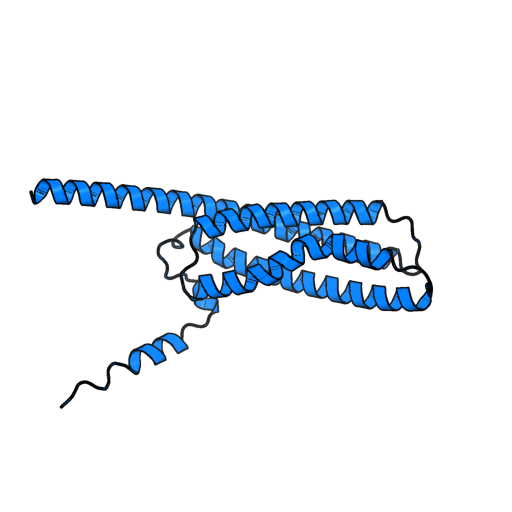 594 O O . ARG A 1 73 ? 18.553 15.433 -26.427 1.00 54.47 73 ARG A O 1
ATOM 601 N N . LYS A 1 74 ? 18.648 16.795 -24.588 1.00 54.38 74 LYS A N 1
ATOM 602 C CA . LYS A 1 74 ? 17.246 17.065 -24.166 1.00 54.38 74 LYS A CA 1
ATOM 603 C C . LYS A 1 74 ? 16.740 16.276 -22.949 1.00 54.38 74 LYS A C 1
ATOM 605 O O . LYS A 1 74 ? 16.624 15.065 -22.984 1.00 54.38 74 LYS A O 1
ATOM 610 N N . GLY A 1 75 ? 16.415 17.010 -21.880 1.00 58.59 75 GLY A N 1
ATOM 611 C CA . GLY A 1 75 ? 16.068 16.504 -20.544 1.00 58.59 75 GLY A CA 1
ATOM 612 C C . GLY A 1 75 ? 14.588 16.200 -20.282 1.00 58.59 75 GLY A C 1
ATOM 613 O O . GLY A 1 75 ? 14.239 15.931 -19.137 1.00 58.59 75 GLY A O 1
ATOM 614 N N . ASP A 1 76 ? 13.717 16.222 -21.294 1.00 61.66 76 ASP A N 1
ATOM 615 C CA . ASP A 1 76 ? 12.264 16.123 -21.070 1.00 61.66 76 ASP A CA 1
ATOM 616 C C . ASP A 1 76 ? 11.792 14.705 -20.685 1.00 61.66 76 ASP A C 1
ATOM 618 O O . ASP A 1 76 ? 10.785 14.555 -19.995 1.00 61.66 76 ASP A O 1
ATOM 622 N N . GLN A 1 77 ? 12.537 13.651 -21.044 1.00 62.84 77 GLN A N 1
ATOM 623 C CA . GLN A 1 77 ? 12.108 12.260 -20.814 1.00 62.84 77 GLN A CA 1
ATOM 624 C C . GLN A 1 77 ? 12.264 11.770 -19.363 1.00 62.84 77 GLN A C 1
ATOM 626 O O . GLN A 1 77 ? 11.626 10.801 -18.964 1.00 62.84 77 GLN A O 1
ATOM 631 N N . VAL A 1 78 ? 13.070 12.438 -18.532 1.00 62.12 78 VAL A N 1
ATOM 632 C CA . VAL A 1 78 ? 13.224 12.042 -17.118 1.00 62.12 78 VAL A CA 1
ATOM 633 C C . VAL A 1 78 ? 11.978 12.414 -16.303 1.00 62.12 78 VAL A C 1
ATOM 635 O O . VAL A 1 78 ? 11.620 11.721 -15.348 1.00 62.12 78 VAL A O 1
ATOM 638 N N . TYR A 1 79 ? 11.280 13.483 -16.694 1.00 60.91 79 TYR A N 1
ATOM 639 C CA . TYR A 1 79 ? 10.078 13.945 -16.003 1.00 60.91 79 TYR A CA 1
ATOM 640 C C . TYR A 1 79 ? 8.875 13.020 -16.232 1.00 60.91 79 TYR A C 1
ATOM 642 O O . TYR A 1 79 ? 8.088 12.823 -15.305 1.00 60.91 79 TYR A O 1
ATOM 650 N N . SER A 1 80 ? 8.746 12.400 -17.412 1.00 71.69 80 SER A N 1
ATOM 651 C CA . SER A 1 80 ? 7.644 11.471 -17.705 1.00 71.69 80 SER A CA 1
ATOM 652 C C . SER A 1 80 ? 7.743 10.172 -16.895 1.00 71.69 80 SER A C 1
ATOM 654 O O . SER A 1 80 ? 6.723 9.692 -16.401 1.00 71.69 80 SER A O 1
ATOM 656 N N . PHE A 1 81 ? 8.957 9.658 -16.665 1.00 75.75 81 PHE A N 1
ATOM 657 C CA . PHE A 1 81 ? 9.202 8.489 -15.808 1.00 75.75 81 PHE A CA 1
ATOM 658 C C . PHE A 1 81 ? 8.733 8.725 -14.362 1.00 75.75 81 PHE A C 1
ATOM 660 O O . PHE A 1 81 ? 7.942 7.958 -13.807 1.00 75.75 81 PHE A O 1
ATOM 667 N N . TRP A 1 82 ? 9.164 9.836 -13.754 1.00 79.88 82 TRP A N 1
ATOM 668 C CA . TRP A 1 82 ? 8.788 10.166 -12.377 1.00 79.88 82 TRP A CA 1
ATOM 669 C C . TRP A 1 82 ? 7.313 10.522 -12.227 1.00 79.88 82 TRP A C 1
ATOM 671 O O . TRP A 1 82 ? 6.725 10.221 -11.192 1.00 79.88 82 TRP A O 1
ATOM 681 N N . LEU A 1 83 ? 6.691 11.122 -13.241 1.00 80.19 83 LEU A N 1
ATOM 682 C CA . LEU A 1 83 ? 5.260 11.417 -13.209 1.00 80.19 83 LEU A CA 1
ATOM 683 C C . LEU A 1 83 ? 4.424 10.127 -13.220 1.00 80.19 83 LEU A C 1
ATOM 685 O O . LEU A 1 83 ? 3.422 10.039 -12.511 1.00 80.19 83 LEU A O 1
ATOM 689 N N . ARG A 1 84 ? 4.876 9.106 -13.959 1.00 82.62 84 ARG A N 1
ATOM 690 C CA . ARG A 1 84 ? 4.217 7.798 -14.066 1.00 82.62 84 ARG A CA 1
ATOM 691 C C . ARG A 1 84 ? 4.270 6.988 -12.773 1.00 82.62 84 ARG A C 1
ATOM 693 O O . ARG A 1 84 ? 3.264 6.418 -12.359 1.00 82.62 84 ARG A O 1
ATOM 700 N N . ILE A 1 85 ? 5.447 6.920 -12.153 1.00 87.38 85 ILE A N 1
ATOM 701 C CA . ILE A 1 85 ? 5.717 6.009 -11.029 1.00 87.38 85 ILE A CA 1
ATOM 702 C C . ILE A 1 85 ? 5.749 6.757 -9.692 1.00 87.38 85 ILE A C 1
ATOM 704 O O . ILE A 1 85 ? 5.224 6.280 -8.686 1.00 87.38 85 ILE A O 1
ATOM 708 N N . GLY A 1 86 ? 6.341 7.949 -9.664 1.00 86.50 86 GLY A N 1
ATOM 709 C CA . GLY A 1 86 ? 6.588 8.709 -8.440 1.00 86.50 86 GLY A CA 1
ATOM 710 C C . GLY A 1 86 ? 5.318 9.174 -7.730 1.00 86.50 86 GLY A C 1
ATOM 711 O O . GLY A 1 86 ? 5.306 9.219 -6.500 1.00 86.50 86 GLY A O 1
ATOM 712 N N . LEU A 1 87 ? 4.240 9.459 -8.474 1.00 88.56 87 LEU A N 1
ATOM 713 C CA . LEU A 1 87 ? 2.985 9.967 -7.908 1.00 88.56 87 LEU A CA 1
ATOM 714 C C . LEU A 1 87 ? 2.357 9.002 -6.890 1.00 88.56 87 LEU A C 1
ATOM 716 O O . LEU A 1 87 ? 1.868 9.445 -5.853 1.00 88.56 87 LEU A O 1
ATOM 720 N N . SER A 1 88 ? 2.376 7.696 -7.165 1.00 92.81 88 SER A N 1
ATOM 721 C CA . SER A 1 88 ? 1.879 6.674 -6.236 1.00 92.81 88 SER A CA 1
ATOM 722 C C . SER A 1 88 ? 2.979 6.140 -5.321 1.00 92.81 88 SER A C 1
ATOM 724 O O . SER A 1 88 ? 2.720 5.885 -4.145 1.00 92.81 88 SER A O 1
ATOM 726 N N . LEU A 1 89 ? 4.211 6.008 -5.822 1.00 93.62 89 LEU A N 1
ATOM 727 C CA . LEU A 1 89 ? 5.297 5.366 -5.086 1.00 93.62 89 LEU A CA 1
ATOM 728 C C . LEU A 1 89 ? 5.808 6.208 -3.910 1.00 93.62 89 LEU A C 1
ATOM 730 O O . LEU A 1 89 ? 6.060 5.663 -2.837 1.00 93.62 89 LEU A O 1
ATOM 734 N N . VAL A 1 90 ? 5.949 7.528 -4.074 1.00 92.94 90 VAL A N 1
ATOM 735 C CA . VAL A 1 90 ? 6.497 8.398 -3.017 1.00 92.94 90 VAL A CA 1
ATOM 736 C C . VAL A 1 90 ? 5.589 8.438 -1.780 1.00 92.94 90 VAL A C 1
ATOM 738 O O . VAL A 1 90 ? 6.091 8.176 -0.682 1.00 92.94 90 VAL A O 1
ATOM 741 N N . PRO A 1 91 ? 4.266 8.688 -1.898 1.00 93.94 91 PRO A N 1
ATOM 742 C CA . PRO A 1 91 ? 3.369 8.610 -0.746 1.00 93.94 91 PRO A CA 1
ATOM 743 C C . PRO A 1 91 ? 3.384 7.230 -0.083 1.00 93.94 91 PRO A C 1
ATOM 745 O O . PRO A 1 91 ? 3.336 7.132 1.141 1.00 93.94 91 PRO A O 1
ATOM 748 N N . GLU A 1 92 ? 3.493 6.165 -0.878 1.00 94.06 92 GLU A N 1
ATOM 749 C CA . GLU A 1 92 ? 3.513 4.790 -0.389 1.00 94.06 92 GLU A CA 1
ATOM 750 C C . GLU A 1 92 ? 4.761 4.472 0.443 1.00 94.06 92 GLU A C 1
ATOM 752 O O . GLU A 1 92 ? 4.662 3.867 1.514 1.00 94.06 92 GLU A O 1
ATOM 757 N N . LEU A 1 93 ? 5.933 4.918 -0.013 1.00 93.06 93 LEU A N 1
ATOM 758 C CA . LEU A 1 93 ? 7.200 4.742 0.697 1.00 93.06 93 LEU A CA 1
ATOM 759 C C . LEU A 1 93 ? 7.226 5.481 2.037 1.00 93.06 93 LEU A C 1
ATOM 761 O O . LEU A 1 93 ? 7.846 4.999 2.982 1.00 93.06 93 LEU A O 1
ATOM 765 N N . LEU A 1 94 ? 6.536 6.618 2.139 1.00 94.00 94 LEU A N 1
ATOM 766 C CA . LEU A 1 94 ? 6.381 7.345 3.401 1.00 94.00 94 LEU A CA 1
ATOM 767 C C . LEU A 1 94 ? 5.344 6.683 4.314 1.00 94.00 94 LEU A C 1
ATOM 769 O O . LEU A 1 94 ? 5.543 6.584 5.525 1.00 94.00 94 LEU A O 1
ATOM 773 N N . LEU A 1 95 ? 4.240 6.201 3.743 1.00 93.94 95 LEU A N 1
ATOM 774 C CA . LEU A 1 95 ? 3.132 5.631 4.500 1.00 93.94 95 LEU A CA 1
ATOM 775 C C . LEU A 1 95 ? 3.451 4.239 5.059 1.00 93.94 95 LEU A C 1
ATOM 777 O O . LEU A 1 95 ? 3.080 3.943 6.196 1.00 93.94 95 LEU A O 1
ATOM 781 N N . THR A 1 96 ? 4.156 3.399 4.300 1.00 93.75 96 THR A N 1
ATOM 782 C CA . THR A 1 96 ? 4.495 2.016 4.678 1.00 93.75 96 THR A CA 1
ATOM 783 C C . THR A 1 96 ? 5.200 1.912 6.041 1.00 93.75 96 THR A C 1
ATOM 785 O O . THR A 1 96 ? 4.707 1.179 6.903 1.00 93.75 96 THR A O 1
ATOM 788 N N . PRO A 1 97 ? 6.301 2.639 6.326 1.0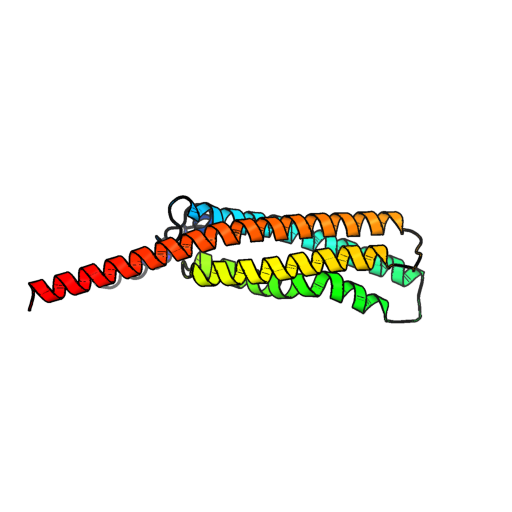0 93.00 97 PRO A N 1
ATOM 789 C CA . PRO A 1 97 ? 6.948 2.582 7.636 1.00 93.00 97 PRO A CA 1
ATOM 790 C C . PRO A 1 97 ? 6.043 3.119 8.750 1.00 93.00 97 PRO A C 1
ATOM 792 O O . PRO A 1 97 ? 6.004 2.533 9.833 1.00 93.00 97 PRO A O 1
ATOM 795 N N . CYS A 1 98 ? 5.252 4.168 8.492 1.00 92.94 98 CYS A N 1
ATOM 796 C CA . CYS A 1 98 ? 4.275 4.675 9.458 1.00 92.94 98 CYS A CA 1
ATOM 797 C C . CYS A 1 98 ? 3.204 3.626 9.797 1.00 92.94 98 CYS A C 1
ATOM 799 O O . CYS A 1 98 ? 2.840 3.467 10.966 1.00 92.94 98 CYS A O 1
ATOM 801 N N . GLN A 1 99 ? 2.716 2.889 8.797 1.00 92.31 99 GLN A N 1
ATOM 802 C CA . GLN A 1 99 ? 1.760 1.797 8.974 1.00 92.31 99 GLN A CA 1
ATOM 803 C C . GLN A 1 99 ? 2.378 0.646 9.760 1.00 92.31 99 GLN A C 1
ATOM 805 O O . GLN A 1 99 ? 1.783 0.195 10.738 1.00 92.31 99 GLN A O 1
ATOM 810 N N . ILE A 1 100 ? 3.589 0.217 9.397 1.00 90.75 100 ILE A N 1
ATOM 811 C CA . ILE A 1 100 ? 4.302 -0.853 10.102 1.00 90.75 100 ILE A CA 1
ATOM 812 C C . ILE A 1 100 ? 4.502 -0.481 11.571 1.00 90.75 100 ILE A C 1
ATOM 814 O O . ILE A 1 100 ? 4.157 -1.265 12.455 1.00 90.75 100 ILE A O 1
ATOM 818 N N . TYR A 1 101 ? 4.982 0.732 11.842 1.00 91.44 101 TYR A N 1
ATOM 819 C CA . TYR 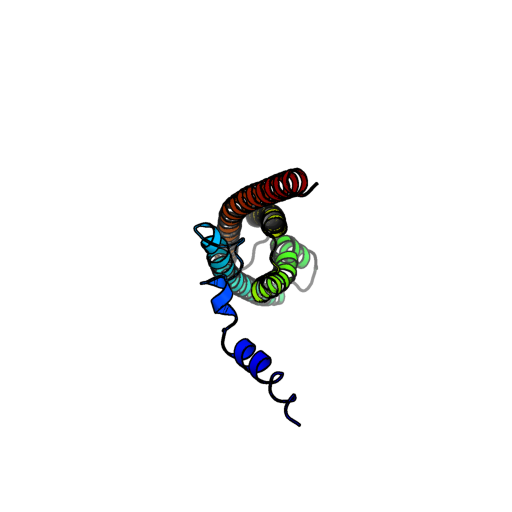A 1 101 ? 5.171 1.227 13.202 1.00 91.44 101 TYR A CA 1
ATOM 820 C C . TYR A 1 101 ? 3.850 1.306 13.984 1.00 91.44 101 TYR A C 1
ATOM 822 O O . TYR A 1 101 ? 3.767 0.885 15.141 1.00 91.44 101 TYR A O 1
ATOM 830 N N . SER A 1 102 ? 2.780 1.797 13.356 1.00 90.44 102 SER A N 1
ATOM 831 C CA . SER A 1 102 ? 1.469 1.920 14.006 1.00 90.44 102 SER A CA 1
ATOM 832 C C . SER A 1 102 ? 0.829 0.564 14.310 1.00 90.44 102 SER A C 1
ATOM 834 O O . SER A 1 102 ? 0.176 0.410 15.342 1.00 90.44 102 SER A O 1
ATOM 836 N N . VAL A 1 103 ? 1.027 -0.429 13.440 1.00 89.25 103 VAL A N 1
ATOM 837 C CA . VAL A 1 103 ? 0.580 -1.810 13.667 1.00 89.25 103 VAL A CA 1
ATOM 838 C C . VAL A 1 103 ? 1.427 -2.465 14.757 1.00 89.25 103 VAL A C 1
ATOM 840 O O . VAL A 1 103 ? 0.878 -3.073 15.676 1.00 89.25 103 VAL A O 1
ATOM 843 N N . ALA A 1 104 ? 2.749 -2.281 14.728 1.00 86.50 104 ALA A N 1
ATOM 844 C CA . ALA A 1 104 ? 3.647 -2.800 15.757 1.00 86.50 104 ALA A CA 1
ATOM 845 C C . ALA A 1 104 ? 3.294 -2.261 17.153 1.00 86.50 104 ALA A C 1
ATOM 847 O O . ALA A 1 104 ? 3.310 -3.013 18.123 1.00 86.50 104 ALA A O 1
ATOM 848 N N . THR A 1 105 ? 2.894 -0.990 17.243 1.00 86.81 105 THR A N 1
ATOM 849 C CA . THR A 1 105 ? 2.488 -0.336 18.499 1.00 86.81 105 THR A CA 1
ATOM 850 C C . THR A 1 105 ? 1.011 -0.524 18.867 1.00 86.81 105 THR A C 1
ATOM 852 O O . THR A 1 105 ? 0.575 0.035 19.871 1.00 86.81 105 THR A O 1
ATOM 855 N N . GLN A 1 106 ? 0.230 -1.290 18.090 1.00 85.12 106 GLN A N 1
ATOM 856 C CA . GLN A 1 106 ? -1.222 -1.482 18.281 1.00 85.12 106 GLN A CA 1
ATOM 857 C C . GLN A 1 106 ? -2.012 -0.153 18.322 1.00 85.12 106 GLN A C 1
ATOM 859 O O . GLN A 1 106 ? -3.030 -0.021 19.000 1.00 85.12 106 GLN A O 1
ATOM 864 N N . ARG A 1 107 ? -1.535 0.870 17.602 1.00 87.56 107 ARG A N 1
ATOM 865 C CA . ARG A 1 107 ? -2.159 2.206 17.523 1.00 87.56 107 ARG A CA 1
ATOM 866 C C . ARG A 1 107 ? -2.888 2.449 16.206 1.00 87.56 107 ARG A C 1
ATOM 868 O O . ARG A 1 107 ? -3.401 3.544 15.978 1.00 87.56 107 ARG A O 1
ATOM 875 N N . TRP A 1 108 ? -2.951 1.447 15.334 1.00 89.75 108 TRP A N 1
ATOM 876 C CA . TRP A 1 108 ? -3.575 1.590 14.026 1.00 89.75 108 TRP A CA 1
ATOM 877 C C . TRP A 1 108 ? -5.100 1.660 14.133 1.00 89.75 108 TRP A C 1
ATOM 879 O O . TRP A 1 108 ? -5.780 0.672 14.412 1.00 89.75 108 TRP A O 1
ATOM 889 N N . HIS A 1 109 ? -5.649 2.859 13.935 1.00 92.69 109 HIS A N 1
ATOM 890 C CA . HIS A 1 109 ? -7.080 3.096 14.070 1.00 92.69 109 HIS A CA 1
ATOM 891 C C . HIS A 1 109 ? -7.846 2.651 12.807 1.00 92.69 109 HIS A C 1
ATOM 893 O O . HIS A 1 109 ? -7.420 2.989 11.700 1.00 92.69 109 HIS A O 1
ATOM 899 N N . PRO A 1 110 ? -9.018 1.994 12.932 1.00 92.69 110 PRO A N 1
ATOM 900 C CA . PRO A 1 110 ? -9.816 1.553 11.781 1.00 92.69 110 PRO A CA 1
ATOM 901 C C . PRO A 1 110 ? -10.193 2.673 10.804 1.00 92.69 110 PRO A C 1
ATOM 903 O O . PRO A 1 110 ? -10.226 2.470 9.596 1.00 92.69 110 PRO A O 1
ATOM 906 N N . VAL A 1 111 ? -10.456 3.880 11.318 1.00 94.50 111 VAL A N 1
ATOM 907 C CA . VAL A 1 111 ? -10.771 5.050 10.476 1.00 94.50 111 VAL A CA 1
ATOM 908 C C . VAL A 1 111 ? -9.555 5.475 9.655 1.00 94.50 111 VAL A C 1
ATOM 910 O O . VAL A 1 111 ? -9.689 5.710 8.459 1.00 94.50 111 VAL A O 1
ATOM 913 N N . SER A 1 112 ? -8.366 5.515 10.263 1.00 94.12 112 SER A N 1
ATOM 914 C CA . SER A 1 112 ? -7.125 5.816 9.543 1.00 94.12 112 SER A CA 1
ATOM 915 C C . SER A 1 112 ? -6.846 4.760 8.478 1.00 94.12 112 SER A C 1
ATOM 917 O O . SER A 1 112 ? -6.494 5.105 7.354 1.00 94.12 112 SER A O 1
ATOM 919 N N . ALA A 1 113 ? -7.084 3.483 8.790 1.00 94.38 113 ALA A N 1
ATOM 920 C CA . ALA A 1 113 ? -6.974 2.387 7.832 1.00 94.38 113 ALA A CA 1
ATOM 921 C C . ALA A 1 113 ? -7.919 2.560 6.632 1.00 94.38 113 ALA A C 1
ATOM 923 O O . ALA A 1 113 ? -7.516 2.340 5.493 1.00 94.38 113 ALA A O 1
ATOM 924 N N . LEU A 1 114 ? -9.158 2.998 6.873 1.00 96.31 114 LEU A N 1
ATOM 925 C CA . LEU A 1 114 ? -10.141 3.244 5.819 1.00 96.31 114 LEU A CA 1
ATOM 926 C C . LEU A 1 114 ? -9.723 4.411 4.919 1.00 96.31 114 LEU A C 1
ATOM 928 O O . LEU A 1 114 ? -9.704 4.263 3.700 1.00 96.31 114 LEU A O 1
ATOM 932 N N . VAL A 1 115 ? -9.361 5.549 5.518 1.00 96.88 115 VAL A N 1
ATOM 933 C CA . VAL A 1 115 ? -8.955 6.757 4.783 1.00 96.88 115 VAL A CA 1
ATOM 934 C C . VAL A 1 115 ? -7.699 6.491 3.959 1.00 96.88 115 VAL A C 1
ATOM 936 O O . VAL A 1 115 ? -7.661 6.812 2.775 1.00 96.88 115 VAL A O 1
ATOM 939 N N . THR A 1 116 ? -6.691 5.857 4.560 1.00 95.50 116 THR A N 1
ATOM 940 C CA . THR A 1 116 ? -5.450 5.518 3.851 1.00 95.50 116 THR A CA 1
ATOM 941 C C . THR A 1 116 ? -5.694 4.521 2.727 1.00 9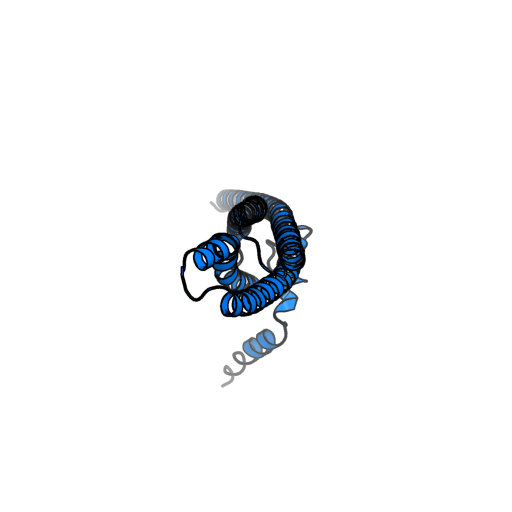5.50 116 THR A C 1
ATOM 943 O O . THR A 1 116 ? -5.188 4.731 1.633 1.00 95.50 116 THR A O 1
ATOM 946 N N . SER A 1 117 ? -6.532 3.499 2.936 1.00 96.06 117 SER A N 1
ATOM 947 C CA . SER A 1 117 ? -6.869 2.547 1.869 1.00 96.06 117 SER A CA 1
ATOM 948 C C . SER A 1 117 ? -7.602 3.217 0.705 1.00 96.06 117 SER A C 1
ATOM 950 O O . SER A 1 117 ? -7.300 2.916 -0.444 1.00 96.06 117 SER A O 1
ATOM 952 N N . LEU A 1 118 ? -8.522 4.147 0.984 1.00 97.12 118 LEU A N 1
ATOM 953 C CA . LEU A 1 118 ? -9.251 4.894 -0.045 1.00 97.12 118 LEU A CA 1
ATOM 954 C C . LEU A 1 118 ? -8.315 5.793 -0.868 1.00 97.12 118 LEU A C 1
ATOM 956 O O . LEU A 1 118 ? -8.340 5.741 -2.097 1.00 97.12 118 LEU A O 1
ATOM 960 N N . ILE A 1 119 ? -7.477 6.591 -0.196 1.00 96.62 119 ILE A N 1
ATOM 961 C CA . ILE A 1 119 ? -6.532 7.504 -0.857 1.00 96.62 119 ILE A CA 1
ATOM 962 C C . ILE A 1 119 ? -5.517 6.711 -1.683 1.00 96.62 119 ILE A C 1
ATOM 964 O O . ILE A 1 119 ? -5.318 7.013 -2.858 1.00 96.62 119 ILE A O 1
ATOM 968 N N . SER A 1 120 ? -4.914 5.668 -1.105 1.00 96.06 120 SER A N 1
ATOM 969 C CA . SER A 1 120 ? -3.952 4.833 -1.821 1.00 96.06 120 SER A CA 1
ATOM 970 C C . SER A 1 120 ? -4.602 4.099 -2.993 1.00 96.06 120 SER A C 1
ATOM 972 O O . SER A 1 120 ? -4.012 4.059 -4.066 1.00 96.06 120 SER A O 1
ATOM 974 N N . CYS A 1 121 ? -5.827 3.578 -2.851 1.00 97.06 121 CYS A N 1
ATOM 975 C CA . CYS A 1 121 ? -6.545 2.963 -3.972 1.00 97.06 121 CYS A CA 1
ATOM 976 C C . CYS A 1 121 ? -6.697 3.941 -5.144 1.00 97.06 121 CYS A C 1
ATOM 978 O O . CYS A 1 121 ? -6.424 3.575 -6.286 1.00 97.06 121 CYS A O 1
ATOM 980 N N . GLY A 1 122 ? -7.092 5.188 -4.861 1.00 96.25 122 GLY A N 1
ATOM 981 C CA . GLY A 1 122 ? -7.205 6.239 -5.871 1.00 96.25 122 GLY A CA 1
ATOM 982 C C . GLY A 1 122 ? -5.863 6.562 -6.527 1.00 96.25 122 GLY A C 1
ATOM 983 O O . GLY A 1 122 ? -5.773 6.591 -7.750 1.00 96.25 122 GLY A O 1
ATOM 984 N N . LEU A 1 123 ? -4.802 6.729 -5.732 1.00 95.62 123 LEU A N 1
ATOM 985 C CA . LEU A 1 123 ? -3.455 6.999 -6.247 1.00 95.62 123 LEU A CA 1
ATOM 986 C C . LEU A 1 123 ? -2.941 5.877 -7.155 1.00 95.62 123 LEU A C 1
ATOM 988 O O . LEU A 1 123 ? -2.423 6.158 -8.234 1.00 95.62 123 LEU A O 1
ATOM 992 N N . TRP A 1 124 ? -3.108 4.615 -6.753 1.00 96.19 124 TRP A N 1
ATOM 993 C CA . TRP A 1 124 ? -2.686 3.465 -7.556 1.00 96.19 124 TRP A CA 1
ATOM 994 C C . TRP A 1 124 ? -3.531 3.299 -8.824 1.00 96.19 124 TRP A C 1
ATOM 996 O O . TRP A 1 124 ? -2.974 2.982 -9.872 1.00 96.19 124 TRP A O 1
ATOM 1006 N N . ALA A 1 125 ? -4.838 3.578 -8.777 1.00 95.69 125 ALA A N 1
ATOM 1007 C CA . ALA A 1 125 ? -5.691 3.579 -9.968 1.00 95.69 125 ALA A CA 1
ATOM 1008 C C . ALA A 1 125 ? -5.319 4.700 -10.960 1.00 95.69 125 ALA A C 1
ATOM 1010 O O . ALA A 1 125 ? -5.287 4.475 -12.174 1.00 95.69 125 ALA A O 1
ATOM 1011 N N . CYS A 1 126 ? -4.986 5.893 -10.457 1.00 94.81 126 CYS A N 1
ATOM 1012 C CA . CYS A 1 126 ? -4.477 6.991 -11.278 1.00 94.81 126 CYS A CA 1
ATOM 1013 C C . CYS A 1 126 ? -3.119 6.646 -11.901 1.00 94.81 126 CYS A C 1
ATOM 1015 O O . CYS A 1 126 ? -2.944 6.838 -13.100 1.00 94.81 126 CYS A O 1
ATOM 1017 N N . ALA A 1 127 ? -2.180 6.099 -11.121 1.00 93.50 127 ALA A N 1
ATOM 1018 C CA . ALA A 1 127 ? -0.869 5.684 -11.620 1.00 93.50 127 ALA A CA 1
ATOM 1019 C C . ALA A 1 127 ? -0.980 4.589 -12.688 1.00 93.50 127 ALA A C 1
ATOM 1021 O O . ALA A 1 127 ? -0.332 4.692 -13.724 1.00 93.50 127 ALA A O 1
ATOM 1022 N N . LEU A 1 128 ? -1.861 3.603 -12.484 1.00 95.25 128 LEU A N 1
ATOM 1023 C CA . LEU A 1 128 ? -2.179 2.577 -13.480 1.00 95.25 128 LEU A CA 1
ATOM 1024 C C . LEU A 1 128 ? -2.657 3.198 -14.798 1.00 95.25 128 LEU A C 1
ATOM 1026 O O . LEU A 1 128 ? -2.148 2.870 -15.868 1.00 95.25 128 LEU A O 1
ATOM 1030 N N . SER A 1 129 ? -3.627 4.111 -14.712 1.00 94.00 129 SER A N 1
ATOM 1031 C CA . SER A 1 129 ? -4.208 4.767 -15.888 1.00 94.00 129 SER A CA 1
ATOM 1032 C C . SER A 1 129 ? -3.161 5.602 -16.628 1.00 94.00 129 SER A C 1
ATOM 1034 O O . SER A 1 129 ? -3.025 5.487 -17.844 1.00 94.00 129 SER A O 1
ATOM 1036 N N . LEU A 1 130 ? -2.369 6.387 -15.890 1.00 91.88 130 LEU A N 1
ATOM 1037 C CA . LEU A 1 130 ? -1.270 7.176 -16.446 1.00 91.88 130 LEU A CA 1
ATOM 1038 C C . LEU A 1 130 ? -0.199 6.295 -17.089 1.00 91.88 130 LEU A C 1
ATOM 1040 O O . LEU A 1 130 ? 0.308 6.656 -18.146 1.00 91.88 130 LEU A O 1
ATOM 1044 N N . ASN A 1 131 ? 0.127 5.146 -16.493 1.00 91.56 131 ASN A N 1
ATOM 1045 C CA . ASN A 1 131 ? 1.111 4.222 -17.047 1.00 91.56 131 ASN A CA 1
ATOM 1046 C C . ASN A 1 131 ? 0.668 3.710 -18.419 1.00 91.56 131 ASN A C 1
ATOM 1048 O O . ASN A 1 131 ? 1.379 3.895 -19.403 1.00 91.56 131 ASN A O 1
ATOM 1052 N N . VAL A 1 132 ? -0.559 3.195 -18.517 1.00 92.44 132 VAL A N 1
ATOM 1053 C CA . VAL A 1 132 ? -1.111 2.715 -19.792 1.00 92.44 132 VAL A CA 1
ATOM 1054 C C . VAL A 1 132 ? -1.192 3.837 -20.836 1.00 92.44 132 VAL A C 1
ATOM 1056 O O . VAL A 1 132 ? -0.805 3.626 -21.984 1.00 92.44 132 VAL A O 1
ATOM 1059 N N . MET A 1 133 ? -1.645 5.037 -20.452 1.00 90.69 133 MET A N 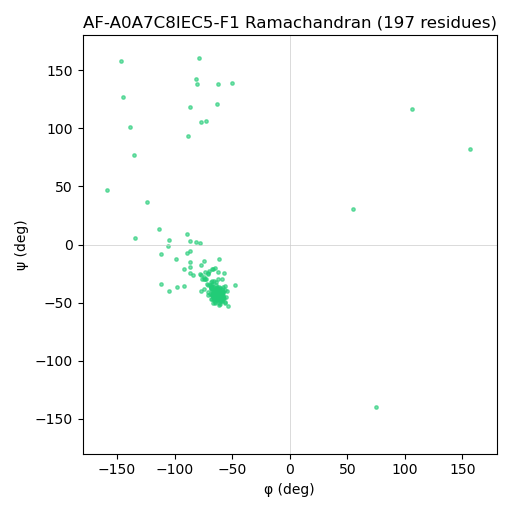1
ATOM 1060 C CA . MET A 1 133 ? -1.748 6.173 -21.378 1.00 90.69 133 MET A CA 1
ATOM 1061 C C . MET A 1 133 ? -0.380 6.646 -21.881 1.00 90.69 133 MET A C 1
ATOM 1063 O O . MET A 1 133 ? -0.239 6.914 -23.071 1.00 90.69 133 MET A O 1
ATOM 1067 N N . LEU A 1 134 ? 0.629 6.730 -21.010 1.00 87.38 134 LEU A N 1
ATOM 1068 C CA . LEU A 1 134 ? 1.980 7.153 -21.392 1.00 87.38 134 LEU A CA 1
ATOM 1069 C C . LEU A 1 134 ? 2.659 6.136 -22.306 1.00 87.38 134 LEU A C 1
ATOM 1071 O O . LEU A 1 134 ? 3.307 6.526 -23.270 1.00 87.38 134 LEU A O 1
ATOM 1075 N N . VAL A 1 135 ? 2.480 4.845 -22.028 1.00 87.31 135 VAL A N 1
ATOM 1076 C CA . VAL A 1 135 ? 3.010 3.764 -22.866 1.00 87.31 135 VAL A CA 1
ATOM 1077 C C . VAL A 1 135 ? 2.379 3.800 -24.256 1.00 87.31 135 VAL A C 1
ATOM 1079 O O . VAL A 1 135 ? 3.086 3.700 -25.256 1.00 87.31 135 VAL A O 1
ATOM 1082 N N . PHE A 1 136 ? 1.061 3.997 -24.329 1.00 87.12 136 PHE A N 1
ATOM 1083 C CA . PHE A 1 136 ? 0.344 4.106 -25.599 1.00 87.12 136 PHE A CA 1
ATOM 1084 C C . PHE A 1 136 ? 0.710 5.377 -26.380 1.00 87.12 136 PHE A C 1
ATOM 1086 O O . PHE A 1 136 ? 0.814 5.342 -27.601 1.00 87.12 136 PHE A O 1
ATOM 1093 N N . SER A 1 137 ? 0.928 6.493 -25.680 1.00 87.56 137 SER A N 1
ATOM 1094 C CA . SER A 1 137 ? 1.290 7.786 -26.274 1.00 87.56 137 SER A CA 1
ATOM 1095 C C . SER A 1 137 ? 2.782 7.912 -26.610 1.00 87.56 137 SER A C 1
ATOM 1097 O O . SER A 1 137 ? 3.220 8.990 -27.017 1.00 87.56 137 SER A O 1
ATOM 1099 N N . ASN A 1 138 ? 3.588 6.868 -26.398 1.00 81.38 138 ASN A N 1
ATOM 1100 C CA . ASN A 1 138 ? 5.025 6.949 -26.611 1.00 81.38 138 ASN A CA 1
ATOM 1101 C C . ASN A 1 138 ? 5.368 6.882 -28.107 1.00 81.38 138 ASN A C 1
ATOM 1103 O O . ASN A 1 138 ? 5.335 5.815 -28.715 1.00 81.38 138 ASN A O 1
ATOM 1107 N N . GLU A 1 139 ? 5.732 8.025 -28.687 1.00 68.94 139 GLU A N 1
ATOM 1108 C CA . GLU A 1 139 ? 6.126 8.146 -30.099 1.00 68.94 139 GLU A CA 1
ATOM 1109 C C . GLU A 1 139 ? 7.637 7.934 -30.328 1.00 68.94 139 GLU A C 1
ATOM 1111 O O . GLU A 1 139 ? 8.099 7.873 -31.468 1.00 68.94 139 GLU A O 1
ATOM 1116 N N . THR A 1 140 ? 8.437 7.825 -29.262 1.00 68.06 140 THR A N 1
ATOM 1117 C CA . THR A 1 140 ? 9.897 7.690 -29.357 1.00 68.06 140 THR A CA 1
ATOM 1118 C C . THR A 1 140 ? 10.323 6.230 -29.510 1.00 68.06 140 THR A C 1
ATOM 1120 O O . THR A 1 140 ? 10.107 5.397 -28.631 1.00 68.06 140 THR A O 1
ATOM 1123 N N . GLY A 1 141 ? 10.976 5.923 -30.633 1.00 67.31 141 GLY A N 1
ATOM 1124 C CA . GLY A 1 141 ? 11.625 4.632 -30.862 1.00 67.31 141 GLY A CA 1
ATOM 1125 C C . GLY A 1 141 ? 13.009 4.559 -30.209 1.00 67.31 141 GLY A C 1
ATOM 1126 O O . GLY A 1 141 ? 13.752 5.536 -30.211 1.00 67.31 141 GLY A O 1
ATOM 1127 N N . PHE A 1 142 ? 13.360 3.392 -29.671 1.00 75.38 142 PHE A N 1
ATOM 1128 C CA . PHE A 1 142 ? 14.695 3.053 -29.163 1.00 75.38 142 PHE A CA 1
ATOM 1129 C C . PHE A 1 142 ? 14.958 1.552 -29.404 1.00 75.38 142 PHE A C 1
ATOM 1131 O O . PHE A 1 142 ? 14.004 0.783 -29.562 1.00 75.38 142 PHE A O 1
ATOM 1138 N N . PRO A 1 143 ? 16.226 1.099 -29.448 1.00 74.19 143 PRO A N 1
ATOM 1139 C CA . PRO A 1 143 ? 16.602 -0.230 -29.949 1.00 74.19 143 PRO A CA 1
ATOM 1140 C C . PRO A 1 143 ? 16.013 -1.431 -29.187 1.00 74.19 143 PRO A C 1
ATOM 1142 O O . PRO A 1 143 ? 16.047 -2.542 -29.702 1.00 74.19 143 PRO A O 1
ATOM 1145 N N . ASN A 1 144 ? 15.432 -1.222 -28.000 1.00 84.00 144 ASN A N 1
ATOM 1146 C CA . ASN A 1 144 ? 14.816 -2.265 -27.168 1.00 84.00 144 ASN A CA 1
ATOM 1147 C C . ASN A 1 144 ? 13.347 -1.964 -26.815 1.00 84.00 144 ASN A C 1
ATOM 1149 O O . ASN A 1 144 ? 12.892 -2.245 -25.706 1.00 84.00 144 ASN A O 1
ATOM 1153 N N . LEU A 1 145 ? 12.603 -1.379 -27.759 1.00 84.12 145 LEU A N 1
ATOM 1154 C CA . LEU A 1 145 ? 11.215 -0.952 -27.563 1.00 84.12 145 LEU A CA 1
ATOM 1155 C C . LEU A 1 145 ? 10.290 -2.075 -27.056 1.00 84.12 145 LEU A C 1
ATOM 1157 O O . LEU A 1 145 ? 9.485 -1.838 -26.160 1.00 84.12 145 LEU A O 1
ATOM 1161 N N . SER A 1 146 ? 10.437 -3.304 -27.563 1.00 89.88 146 SER A N 1
ATOM 1162 C CA . SER A 1 146 ? 9.634 -4.451 -27.107 1.00 89.88 146 SER A CA 1
ATOM 1163 C C . SER A 1 146 ? 9.868 -4.780 -25.630 1.00 89.88 146 SER A C 1
ATOM 1165 O O . SER A 1 146 ? 8.913 -4.913 -24.874 1.00 89.88 146 SER A O 1
ATOM 1167 N N . ALA A 1 147 ? 11.131 -4.832 -25.198 1.00 90.12 147 ALA A N 1
ATOM 1168 C CA . ALA A 1 147 ? 11.482 -5.120 -23.810 1.00 90.12 147 ALA A CA 1
ATOM 1169 C C . ALA A 1 147 ? 10.967 -4.035 -22.852 1.00 90.12 147 ALA A C 1
ATOM 1171 O O . ALA A 1 147 ? 10.560 -4.333 -21.731 1.00 90.12 147 ALA A O 1
ATOM 1172 N N . TRP A 1 148 ? 10.958 -2.774 -23.289 1.00 88.44 148 TRP A N 1
ATOM 1173 C CA . TRP A 1 148 ? 10.379 -1.689 -22.503 1.00 88.44 148 TRP A CA 1
ATOM 1174 C C . TRP A 1 148 ? 8.858 -1.783 -22.396 1.00 88.44 148 TRP A C 1
ATOM 1176 O O . TRP A 1 148 ? 8.330 -1.603 -21.301 1.00 88.44 148 TRP A O 1
ATOM 1186 N N . TYR A 1 149 ? 8.155 -2.112 -23.485 1.00 90.19 149 TYR A N 1
ATOM 1187 C CA . TYR A 1 149 ? 6.713 -2.356 -23.430 1.00 90.19 149 TYR A CA 1
ATOM 1188 C C . TYR A 1 149 ? 6.376 -3.474 -22.440 1.00 90.19 149 TYR A C 1
ATOM 1190 O O . TYR A 1 149 ? 5.511 -3.283 -21.585 1.00 90.19 149 TYR A O 1
ATOM 1198 N N . ASP A 1 150 ? 7.096 -4.596 -22.496 1.00 92.75 150 ASP A N 1
ATOM 1199 C CA . ASP A 1 150 ? 6.893 -5.725 -21.582 1.00 92.75 150 ASP A CA 1
ATOM 1200 C C . ASP A 1 150 ? 7.100 -5.319 -20.113 1.00 92.75 150 ASP A C 1
ATOM 1202 O O . ASP A 1 150 ? 6.296 -5.677 -19.245 1.00 92.75 150 ASP A O 1
ATOM 1206 N N . LEU A 1 151 ? 8.134 -4.516 -19.828 1.00 91.75 151 LEU A N 1
ATOM 1207 C CA . LEU A 1 151 ? 8.365 -3.952 -18.495 1.00 91.75 151 LEU A CA 1
ATOM 1208 C C . LEU A 1 151 ? 7.200 -3.062 -18.057 1.00 91.75 151 LEU A C 1
ATOM 1210 O O . LEU A 1 151 ? 6.635 -3.286 -16.988 1.00 91.75 151 LEU A O 1
ATOM 1214 N N . CYS A 1 152 ? 6.778 -2.114 -18.893 1.00 91.69 152 CYS A N 1
ATOM 1215 C CA . CYS A 1 152 ? 5.715 -1.176 -18.540 1.00 91.69 152 CYS A CA 1
ATOM 1216 C C . CYS A 1 152 ? 4.357 -1.865 -18.338 1.00 91.69 152 CYS A C 1
ATOM 1218 O O . CYS A 1 152 ? 3.613 -1.513 -17.421 1.00 91.69 152 CYS A O 1
ATOM 1220 N N . TYR A 1 153 ? 4.022 -2.875 -19.148 1.00 93.12 153 TYR A N 1
ATOM 1221 C CA . TYR A 1 153 ? 2.800 -3.662 -18.956 1.00 93.12 153 TYR A CA 1
ATOM 1222 C C . TYR A 1 153 ? 2.869 -4.539 -17.704 1.00 93.12 153 TYR A C 1
ATOM 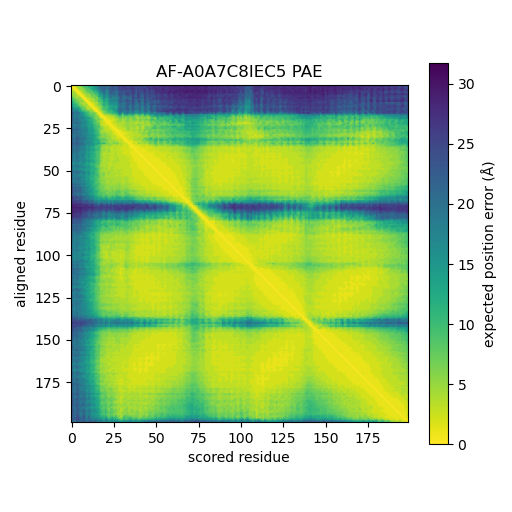1224 O O . TYR A 1 153 ? 1.862 -4.691 -17.010 1.00 93.12 153 TYR A O 1
ATOM 1232 N N . THR A 1 154 ? 4.048 -5.067 -17.367 1.00 95.38 154 THR A N 1
ATOM 1233 C CA . THR A 1 154 ? 4.256 -5.790 -16.104 1.00 95.38 154 THR A CA 1
ATOM 1234 C C . THR A 1 154 ? 4.082 -4.853 -14.904 1.00 95.38 154 THR A C 1
ATOM 1236 O O . THR A 1 154 ? 3.411 -5.207 -13.930 1.00 95.38 154 THR A O 1
ATOM 1239 N N . GLU A 1 155 ? 4.610 -3.629 -14.986 1.00 93.56 155 GLU A N 1
ATOM 1240 C CA . GLU A 1 155 ? 4.409 -2.582 -13.981 1.00 93.56 155 GLU A CA 1
ATOM 1241 C C . GLU A 1 155 ? 2.937 -2.207 -13.821 1.00 93.56 155 GLU A C 1
ATOM 1243 O O . GLU A 1 155 ? 2.439 -2.166 -12.695 1.00 93.56 155 GLU A O 1
ATOM 1248 N N . ALA A 1 156 ? 2.228 -1.984 -14.929 1.00 95.25 156 ALA A N 1
ATOM 1249 C CA . ALA A 1 156 ? 0.791 -1.736 -14.925 1.00 95.25 156 ALA A CA 1
ATOM 1250 C C . ALA A 1 156 ? 0.027 -2.914 -14.291 1.00 95.25 156 ALA A C 1
ATOM 1252 O O . ALA A 1 156 ? -0.854 -2.715 -13.454 1.00 95.25 156 ALA A O 1
ATOM 1253 N N . GLY A 1 157 ? 0.413 -4.155 -14.595 1.00 95.94 157 GLY A N 1
ATOM 1254 C CA . GLY A 1 157 ? -0.142 -5.348 -13.956 1.00 95.94 157 GLY A CA 1
ATOM 1255 C C . GLY A 1 157 ? 0.003 -5.320 -12.431 1.00 95.94 157 GLY A C 1
ATOM 1256 O O . GLY A 1 157 ? -0.983 -5.487 -11.709 1.00 95.94 157 GLY A O 1
ATOM 1257 N N . LEU A 1 158 ? 1.207 -5.037 -11.923 1.00 96.12 158 LEU A N 1
ATOM 1258 C CA . LEU A 1 158 ? 1.449 -4.924 -10.480 1.00 96.12 158 LEU A CA 1
ATOM 1259 C C . LEU A 1 158 ? 0.719 -3.736 -9.844 1.00 96.12 158 LEU A C 1
ATOM 1261 O O . LEU A 1 158 ? 0.169 -3.884 -8.752 1.00 96.12 158 LEU A O 1
ATOM 1265 N N . GLN A 1 159 ? 0.659 -2.585 -10.519 1.00 96.12 159 GLN A N 1
ATOM 1266 C CA . GLN A 1 159 ? -0.125 -1.429 -10.076 1.00 96.12 159 GLN A CA 1
ATOM 1267 C C . GLN A 1 159 ? -1.605 -1.798 -9.908 1.00 96.12 159 GLN A C 1
ATOM 1269 O O . GLN A 1 159 ? -2.211 -1.469 -8.886 1.00 96.12 159 GLN A O 1
ATOM 1274 N N . GLY A 1 160 ? -2.166 -2.542 -10.866 1.00 97.00 160 GLY A N 1
ATOM 1275 C CA . GLY A 1 160 ? -3.530 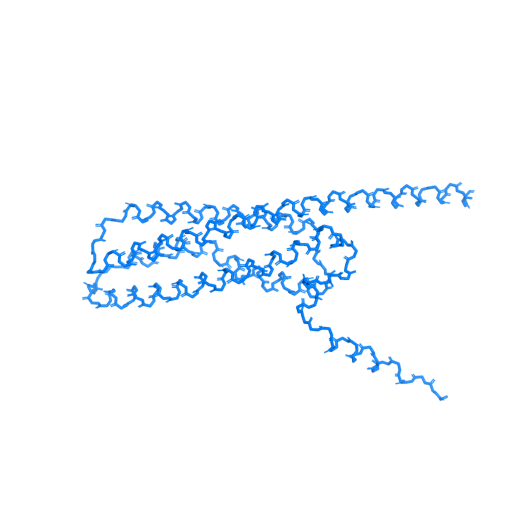-3.064 -10.799 1.00 97.00 160 GLY A CA 1
ATOM 1276 C C . GLY A 1 160 ? -3.744 -4.034 -9.637 1.00 97.00 160 GLY A C 1
ATOM 1277 O O . GLY A 1 160 ? -4.724 -3.905 -8.902 1.00 97.00 160 GLY A O 1
ATOM 1278 N N . VAL A 1 161 ? -2.808 -4.961 -9.405 1.00 97.56 161 VAL A N 1
ATOM 1279 C CA . VAL A 1 161 ? -2.865 -5.886 -8.257 1.00 97.56 161 VAL A CA 1
ATOM 1280 C C . VAL A 1 161 ? -2.830 -5.122 -6.931 1.00 97.56 161 VAL A C 1
ATOM 1282 O O . VAL A 1 161 ? -3.643 -5.393 -6.047 1.00 97.56 161 VAL A O 1
ATOM 1285 N N . ILE A 1 162 ? -1.944 -4.134 -6.783 1.00 96.69 162 ILE A N 1
ATOM 1286 C CA . ILE A 1 162 ? -1.851 -3.323 -5.560 1.00 96.69 162 ILE A CA 1
ATOM 1287 C C . ILE A 1 162 ? -3.137 -2.510 -5.345 1.00 96.69 162 ILE A C 1
ATOM 1289 O O . ILE A 1 162 ? -3.651 -2.475 -4.223 1.00 96.69 162 ILE A O 1
ATOM 1293 N N . ALA A 1 163 ? -3.698 -1.912 -6.401 1.00 97.25 163 ALA A N 1
ATOM 1294 C CA . ALA A 1 163 ? -4.974 -1.199 -6.336 1.00 97.25 163 ALA A CA 1
ATOM 1295 C C . ALA A 1 163 ? -6.122 -2.121 -5.884 1.00 97.25 163 ALA A C 1
ATOM 1297 O O . ALA A 1 163 ? -6.901 -1.758 -5.000 1.00 97.25 163 ALA A O 1
ATOM 1298 N N . LEU A 1 164 ? -6.190 -3.344 -6.420 1.00 97.75 164 LEU A N 1
ATOM 1299 C CA . LEU A 1 164 ? -7.180 -4.345 -6.014 1.00 97.75 164 LEU A CA 1
ATOM 1300 C C . LEU A 1 164 ? -7.020 -4.757 -4.548 1.00 97.75 164 LEU A C 1
ATOM 1302 O O . LEU A 1 164 ? -8.016 -4.852 -3.829 1.00 97.75 164 LEU A O 1
ATOM 1306 N N . ILE A 1 165 ? -5.789 -4.960 -4.069 1.00 97.25 165 ILE A N 1
ATOM 1307 C CA . ILE A 1 165 ? -5.564 -5.265 -2.651 1.00 97.25 165 ILE A CA 1
ATOM 1308 C C . ILE A 1 165 ? -6.055 -4.106 -1.777 1.00 97.25 165 ILE A C 1
ATOM 1310 O O . ILE A 1 165 ? -6.714 -4.348 -0.765 1.00 97.25 165 ILE A O 1
ATOM 1314 N N . TYR A 1 166 ? -5.819 -2.853 -2.176 1.00 97.19 166 TYR A N 1
ATOM 1315 C CA . TYR A 1 166 ? -6.349 -1.692 -1.460 1.00 97.19 166 TYR A CA 1
ATOM 1316 C C . TYR A 1 166 ? -7.872 -1.622 -1.435 1.00 97.19 166 TYR A C 1
ATOM 1318 O O . TYR A 1 166 ? -8.443 -1.291 -0.394 1.00 97.19 166 TYR A O 1
ATOM 1326 N N . LEU A 1 167 ? -8.534 -1.984 -2.531 1.00 97.44 167 LEU A N 1
ATOM 1327 C CA . LEU A 1 167 ? -9.990 -2.073 -2.586 1.00 97.44 167 LEU A CA 1
ATOM 1328 C C . LEU A 1 167 ? -10.525 -3.087 -1.557 1.00 97.44 167 LEU A C 1
ATOM 1330 O O . LEU A 1 167 ? -11.474 -2.806 -0.822 1.00 97.44 167 LEU A O 1
ATOM 1334 N N . VAL A 1 168 ? -9.875 -4.248 -1.445 1.00 97.19 168 VAL A N 1
ATOM 1335 C CA . VAL A 1 168 ? -10.227 -5.275 -0.452 1.00 97.19 168 VAL A CA 1
ATOM 1336 C C . VAL A 1 168 ? -9.924 -4.798 0.975 1.00 97.19 168 VAL A C 1
ATOM 1338 O O . VAL A 1 168 ? -10.757 -4.951 1.875 1.00 97.19 168 VAL A O 1
ATOM 1341 N N . LEU A 1 169 ? -8.764 -4.170 1.198 1.00 95.81 169 LEU A N 1
ATOM 1342 C CA . LEU A 1 169 ? -8.385 -3.576 2.486 1.00 95.81 169 LEU A CA 1
ATOM 1343 C C . LEU A 1 169 ? -9.403 -2.528 2.945 1.00 95.81 169 LEU A C 1
ATOM 1345 O O . LEU A 1 169 ? -9.779 -2.526 4.120 1.00 95.81 169 LEU A O 1
ATOM 1349 N N . MET A 1 170 ? -9.888 -1.695 2.023 1.00 96.88 170 MET A N 1
ATOM 1350 C CA . MET A 1 170 ? -10.931 -0.700 2.262 1.00 96.88 170 MET A CA 1
ATOM 1351 C C . MET A 1 170 ? -12.228 -1.356 2.753 1.00 96.88 170 MET A C 1
ATOM 1353 O O . MET A 1 170 ? -12.814 -0.883 3.728 1.00 96.88 170 MET A O 1
ATOM 1357 N N . GLY A 1 171 ? -12.641 -2.482 2.159 1.00 95.50 171 GLY A N 1
ATOM 1358 C CA . GLY A 1 171 ? -13.802 -3.256 2.613 1.00 95.50 171 GLY A CA 1
ATOM 1359 C C . GLY A 1 171 ? -13.656 -3.762 4.053 1.00 95.50 171 GLY A C 1
ATOM 1360 O O . GLY A 1 171 ? -14.545 -3.558 4.887 1.00 95.50 171 GLY A O 1
ATOM 1361 N N . PHE A 1 172 ? -12.502 -4.350 4.391 1.00 94.94 172 PHE A N 1
ATOM 1362 C CA . PHE A 1 172 ? -12.221 -4.781 5.766 1.00 94.94 172 PHE A CA 1
ATOM 1363 C C . PHE A 1 172 ? -12.168 -3.607 6.752 1.00 94.94 172 PHE A C 1
ATOM 1365 O O . PHE A 1 172 ? -12.706 -3.710 7.858 1.00 94.94 172 PHE A O 1
ATOM 1372 N N . ALA A 1 173 ? -11.565 -2.485 6.356 1.00 94.56 173 ALA A N 1
ATOM 1373 C CA . ALA A 1 173 ? -11.482 -1.290 7.186 1.00 94.56 173 ALA A CA 1
ATOM 1374 C C . ALA A 1 173 ? -12.868 -0.674 7.437 1.00 94.56 173 ALA A C 1
ATOM 1376 O O . ALA A 1 173 ? -13.180 -0.307 8.569 1.00 94.56 173 ALA A O 1
ATOM 1377 N N . ALA A 1 174 ? -13.742 -0.632 6.427 1.00 95.38 174 ALA A N 1
ATOM 1378 C CA . ALA A 1 174 ? -15.118 -0.162 6.575 1.00 95.38 174 ALA A CA 1
ATOM 1379 C C . ALA A 1 174 ? -15.901 -1.028 7.576 1.00 95.38 174 ALA A C 1
ATOM 1381 O O . ALA A 1 174 ? -16.564 -0.505 8.478 1.00 95.38 174 ALA A O 1
ATOM 1382 N N . ALA A 1 175 ? -15.753 -2.355 7.486 1.00 93.94 175 ALA A N 1
ATOM 1383 C CA . ALA A 1 175 ? -16.335 -3.275 8.457 1.00 93.94 175 ALA A CA 1
ATOM 1384 C C . ALA A 1 175 ? -15.786 -3.038 9.878 1.00 93.94 175 ALA A C 1
ATOM 1386 O O . ALA A 1 175 ? -16.545 -3.099 10.851 1.00 93.94 175 ALA A O 1
ATOM 1387 N N . ALA A 1 176 ? -14.486 -2.755 10.018 1.00 92.69 176 ALA A N 1
ATOM 1388 C CA . ALA A 1 176 ? -13.846 -2.458 11.304 1.00 92.69 176 ALA A CA 1
ATOM 1389 C C . ALA A 1 176 ? -14.362 -1.159 11.923 1.00 92.69 176 ALA A C 1
ATOM 1391 O O . ALA A 1 176 ? -14.736 -1.133 13.097 1.00 92.69 176 ALA A O 1
ATOM 1392 N N . VAL A 1 177 ? -14.502 -0.106 11.117 1.00 94.88 177 VAL A N 1
ATOM 1393 C CA . VAL A 1 177 ? -15.104 1.163 11.544 1.00 94.88 177 VAL A CA 1
ATOM 1394 C C . VAL A 1 177 ? -16.550 0.966 12.003 1.00 94.88 177 VAL A C 1
ATOM 1396 O O . VAL A 1 177 ? -16.942 1.520 13.031 1.00 94.88 177 VAL A O 1
ATOM 1399 N N . HIS A 1 178 ? -17.344 0.168 11.283 1.00 93.81 178 HIS A N 1
ATOM 1400 C CA . HIS A 1 178 ? -18.735 -0.091 11.657 1.00 93.81 178 HIS A CA 1
ATOM 1401 C C . HIS A 1 178 ? -18.846 -0.796 13.019 1.00 93.81 178 HIS A C 1
ATOM 1403 O O . HIS A 1 178 ? -19.630 -0.374 13.873 1.00 93.81 178 HIS A O 1
ATOM 1409 N N . ARG A 1 179 ? -18.026 -1.830 13.258 1.00 90.94 179 ARG A N 1
ATOM 1410 C CA . ARG A 1 179 ? -17.976 -2.519 14.561 1.00 90.94 179 ARG A CA 1
ATOM 1411 C C . ARG A 1 179 ? -17.537 -1.583 15.680 1.00 90.94 179 ARG A C 1
ATOM 1413 O O . ARG A 1 179 ? -18.233 -1.473 16.682 1.00 90.94 179 ARG A O 1
ATOM 1420 N N . TYR A 1 180 ? -16.465 -0.827 15.455 1.00 91.00 180 TYR A N 1
ATOM 1421 C CA . TYR A 1 180 ? -15.969 0.151 16.418 1.00 91.00 180 TYR A CA 1
ATOM 1422 C C . TYR A 1 180 ? -17.049 1.166 16.830 1.00 91.00 180 TYR A C 1
ATOM 1424 O O . TYR A 1 180 ? -17.248 1.418 18.018 1.00 91.00 180 TYR A O 1
ATOM 1432 N N . LYS A 1 181 ? -17.806 1.712 15.867 1.00 91.81 181 LYS A N 1
ATOM 1433 C CA . LYS A 1 181 ? -18.915 2.637 16.157 1.00 91.81 181 LYS A CA 1
ATOM 1434 C C . LYS A 1 181 ? -20.016 1.980 16.995 1.00 91.81 181 LYS A C 1
ATOM 1436 O O . LYS A 1 181 ? -20.550 2.626 17.898 1.00 91.81 181 LYS A O 1
ATOM 1441 N N . LYS A 1 182 ? -20.348 0.714 16.718 1.00 92.31 182 LYS A N 1
ATOM 1442 C CA . LYS A 1 182 ? -21.339 -0.050 17.493 1.00 92.31 182 LYS A CA 1
ATOM 1443 C C . LYS A 1 182 ? -20.890 -0.225 18.947 1.00 92.31 182 LYS A C 1
ATOM 1445 O O . LYS A 1 182 ? -21.678 0.045 19.850 1.00 92.31 182 LYS A O 1
ATOM 1450 N N . ASP A 1 183 ? -19.631 -0.592 19.167 1.00 90.56 183 ASP A N 1
ATOM 1451 C CA . ASP A 1 183 ? -19.083 -0.818 20.508 1.00 90.56 183 ASP A CA 1
ATOM 1452 C C . ASP A 1 183 ? -19.018 0.477 21.326 1.00 90.56 183 ASP A C 1
ATOM 1454 O O . ASP A 1 183 ? -19.370 0.492 22.505 1.00 90.56 183 ASP A O 1
ATOM 1458 N N . VAL A 1 184 ? -18.626 1.591 20.698 1.00 91.75 184 VAL A N 1
ATOM 1459 C CA . VAL A 1 184 ? -18.632 2.913 21.347 1.00 91.75 184 VAL A CA 1
ATOM 1460 C C . VAL A 1 184 ? -20.049 3.317 21.753 1.00 91.75 184 VAL A C 1
ATOM 1462 O O . VAL A 1 184 ? -20.243 3.821 22.858 1.00 91.75 184 VAL A O 1
ATOM 1465 N N . ARG A 1 185 ? -21.046 3.082 20.891 1.00 94.25 185 ARG A N 1
ATOM 1466 C CA . ARG A 1 185 ? -22.450 3.371 21.213 1.00 94.25 185 ARG A CA 1
ATOM 1467 C C . ARG A 1 185 ? -22.937 2.528 22.390 1.00 94.25 185 ARG A C 1
ATOM 1469 O O . ARG A 1 185 ? -23.560 3.077 23.291 1.00 94.25 185 ARG A O 1
ATOM 1476 N N . LEU A 1 186 ? -22.628 1.231 22.404 1.00 94.38 1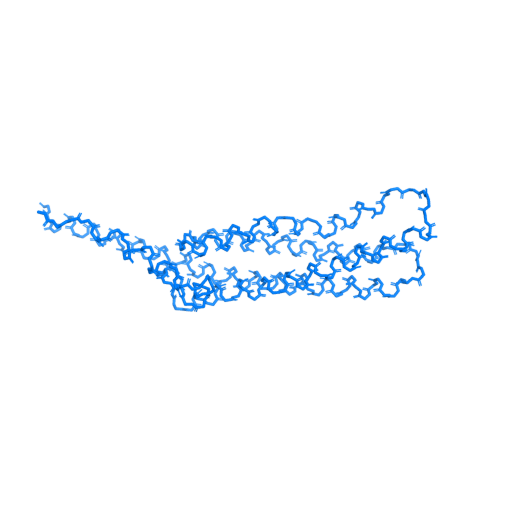86 LEU A N 1
ATOM 1477 C CA . LEU A 1 186 ? -23.043 0.327 23.477 1.00 94.38 186 LEU A CA 1
ATOM 1478 C C . LEU A 1 186 ? -22.454 0.745 24.831 1.00 94.38 186 LEU A C 1
ATOM 1480 O O . LEU A 1 186 ? -23.184 0.819 25.814 1.00 94.38 186 LEU A O 1
ATOM 1484 N N . LYS A 1 187 ? -21.164 1.099 24.866 1.00 94.06 187 LYS A N 1
ATOM 1485 C CA . LYS A 1 187 ? -20.497 1.565 26.091 1.00 94.06 187 LYS A CA 1
ATOM 1486 C C . LYS A 1 187 ? -21.117 2.842 26.653 1.00 94.06 187 LYS A C 1
ATOM 1488 O O . LYS A 1 187 ? -21.245 2.959 27.864 1.00 94.06 187 LYS A O 1
ATOM 1493 N N . ARG A 1 188 ? -21.525 3.784 25.794 1.00 95.00 188 ARG A N 1
ATOM 1494 C CA . ARG A 1 188 ? -22.218 5.007 26.239 1.00 95.00 188 ARG A CA 1
ATOM 1495 C C . ARG A 1 188 ? -23.560 4.685 26.887 1.00 95.00 188 ARG A C 1
ATOM 1497 O O . ARG A 1 188 ? -23.828 5.176 27.972 1.00 95.00 188 ARG A O 1
ATOM 1504 N N . VAL A 1 189 ? -24.348 3.807 26.264 1.00 96.00 189 VAL A N 1
ATOM 1505 C CA . VAL A 1 189 ? -25.640 3.372 26.819 1.00 96.00 189 VAL A CA 1
ATOM 1506 C C . VAL A 1 189 ? -25.451 2.667 28.164 1.00 96.00 189 VAL A C 1
ATOM 1508 O O . VAL A 1 189 ? -26.176 2.955 29.106 1.00 96.00 189 VAL A O 1
ATOM 1511 N N . GLN A 1 190 ? -24.455 1.785 28.290 1.00 95.81 190 GLN A N 1
ATOM 1512 C CA . GLN A 1 190 ? -24.146 1.124 29.564 1.00 95.81 190 GLN A CA 1
ATOM 1513 C C . GLN A 1 190 ? -23.769 2.132 30.657 1.00 95.81 190 GLN A C 1
ATOM 1515 O O . GLN A 1 190 ? -24.309 2.064 31.754 1.00 95.81 190 GLN A O 1
ATOM 1520 N N . GLN A 1 191 ? -22.923 3.114 30.336 1.00 95.69 191 GLN A N 1
ATOM 1521 C CA . GLN A 1 191 ? -22.552 4.182 31.268 1.00 95.69 191 GLN A CA 1
ATOM 1522 C C . GLN A 1 191 ? -23.747 5.049 31.685 1.00 95.69 191 GLN A C 1
ATOM 1524 O O . GLN A 1 191 ? -23.817 5.488 32.829 1.00 95.69 191 GLN A O 1
ATOM 1529 N N . GLU A 1 192 ? -24.685 5.316 30.777 1.00 96.50 192 GLU A N 1
ATOM 1530 C CA . GLU A 1 192 ? -25.917 6.048 31.092 1.00 96.50 192 GLU A CA 1
ATOM 1531 C C . GLU A 1 192 ? -26.828 5.243 32.027 1.00 96.50 192 GLU A C 1
ATOM 1533 O O . GLU A 1 192 ? -27.337 5.795 33.000 1.00 96.50 192 GLU A O 1
ATOM 1538 N N . VAL A 1 193 ? -26.985 3.938 31.784 1.00 96.88 193 VAL A N 1
ATOM 1539 C CA . VAL A 1 193 ? -27.759 3.035 32.654 1.00 96.88 193 VAL A CA 1
ATOM 1540 C C . VAL A 1 193 ? -27.130 2.926 34.042 1.00 96.88 193 VAL A C 1
ATOM 1542 O O . VAL A 1 193 ? -27.839 3.030 35.038 1.00 96.88 193 VAL A O 1
ATOM 1545 N N . GLU A 1 194 ? -25.807 2.779 34.131 1.00 97.12 194 GLU A N 1
ATOM 1546 C CA . GLU A 1 194 ? -25.087 2.761 35.411 1.00 97.12 194 GLU A CA 1
ATOM 1547 C C . GLU A 1 194 ? -25.317 4.048 36.207 1.00 97.12 194 GLU A C 1
ATOM 1549 O O . GLU A 1 194 ? -25.650 3.980 37.387 1.00 97.12 194 GLU A O 1
ATOM 1554 N N . ARG A 1 195 ? -25.247 5.216 35.552 1.00 96.81 195 ARG A N 1
ATOM 1555 C CA . ARG A 1 195 ? -25.528 6.508 36.198 1.00 96.81 195 ARG A CA 1
ATOM 1556 C C . ARG A 1 195 ? -26.957 6.610 36.729 1.00 96.81 195 ARG A C 1
ATOM 1558 O O . ARG A 1 195 ? -27.141 7.192 37.791 1.00 96.81 195 ARG A O 1
ATOM 1565 N N . MET A 1 196 ? -27.938 6.048 36.020 1.00 96.44 196 MET A N 1
ATOM 1566 C CA . MET A 1 196 ? -29.341 6.017 36.459 1.00 96.44 196 MET A CA 1
ATOM 1567 C C . MET A 1 196 ? -29.586 5.074 37.645 1.00 96.44 196 MET A C 1
ATOM 1569 O O . MET A 1 196 ? -30.559 5.262 38.362 1.00 96.44 196 MET A O 1
ATOM 1573 N N . MET A 1 197 ? -28.741 4.058 37.853 1.00 96.00 197 MET A N 1
ATOM 1574 C CA . MET A 1 197 ? -28.874 3.132 38.988 1.00 96.00 197 MET A CA 1
ATOM 1575 C C . MET A 1 197 ? -28.173 3.629 40.257 1.00 96.00 197 MET A C 1
ATOM 1577 O O . MET A 1 197 ? -28.527 3.200 41.352 1.00 96.00 197 MET A O 1
ATOM 1581 N N . THR A 1 198 ? -27.155 4.482 40.122 1.00 95.31 198 THR A N 1
ATOM 1582 C CA . THR A 1 198 ? -26.335 4.957 41.251 1.00 95.31 198 THR A CA 1
ATOM 1583 C C . THR A 1 198 ? -26.720 6.335 41.791 1.00 95.31 198 THR A C 1
ATOM 1585 O O . THR A 1 198 ? -26.182 6.725 42.826 1.00 95.31 198 THR A O 1
ATOM 1588 N N . GLY A 1 199 ? -27.555 7.092 41.074 1.00 83.62 199 GLY A N 1
ATOM 1589 C CA . GLY A 1 199 ? -28.017 8.432 41.466 1.00 83.62 199 GLY A CA 1
ATOM 1590 C C . GLY A 1 199 ? -29.440 8.403 41.988 1.00 83.62 199 GLY A C 1
ATOM 1591 O O . GLY A 1 199 ? -29.689 9.097 42.996 1.00 83.62 199 GLY A O 1
#

Foldseek 3Di:
DDDDPPPVVVVVVLPPCPLCNLLQPNPQPLCDDPNSVLSVLLVVLVVLLVVLVVLLVVLVVVVVVQCVVPDPDDDPVVVLSCVLCVQLNVVCVVVSVVVSVCSSVVNDALVNQLVVLVVSLVSLVVSLVSLVVCLVPDPDDTPPNVVSSVSSVVSSVSSVVSSVSSVVSNVSSVVSVVVVVVVVVVVVVVVVVVVVVPD

Solvent-accessible surface area (backbone atoms only — not comparable to full-atom values): 11005 Å² total; per-residue (Å²): 143,90,88,82,74,73,70,62,60,60,60,59,62,66,74,69,65,55,74,64,48,48,35,78,59,52,81,48,78,80,35,50,74,83,40,35,52,40,44,44,49,53,53,52,46,50,54,54,48,52,55,48,51,51,49,53,53,50,50,53,53,50,50,55,56,56,44,73,76,74,55,100,72,81,80,69,69,65,55,58,55,44,61,36,50,43,69,36,47,52,60,46,67,60,44,50,58,55,48,52,53,27,48,65,67,68,64,64,46,41,62,58,48,25,53,51,23,50,53,49,23,51,37,26,49,50,28,28,52,46,39,54,50,51,62,72,67,58,84,77,85,57,102,57,52,67,64,50,50,54,49,52,53,51,50,35,50,50,32,49,53,51,22,50,51,23,54,54,38,25,53,38,19,49,54,32,36,54,51,51,54,51,53,56,52,52,52,52,54,51,54,52,53,51,52,69,74,76,109

Sequence (199 aa):
VNNLTDGTRSLNSLNQMGIFTNFIRPTDPRWLGSQRHHLTLLLAKNVFLVGFLILVCVEAGLFWSWWKLEHSRKGDQVYSFWLRIGLSLVPELLLTPCQIYSVATQRWHPVSALVTSLISCGLWACALSLNVMLVFSNETGFPNLSAWYDLCYTEAGLQGVIALIYLVLMGFAAAAVHRYKKDVRLKRVQQEVERMMTG

Nearest PDB structures (foldseek):
  6egc-assembly1_A  TM=3.456E-01  e=4.930E+00  synthetic construct
  5c5b-assembly1_A  TM=2.913E-01  e=3.485E+00  Homo sapiens
  2q12-assembly1_A-2  TM=2.837E-01  e=4.691E+00  Homo sapiens
  5c21-assembly1_B  TM=3.014E-01  e=5.180E+00  Escherichia coli
  6r2g-assembly1_A  TM=2.529E-01  e=4.464E+00  Human immunodeficiency virus 1

Mean predicted aligned error: 7.86 Å

Radius of gyration: 23.78 Å; Cα contacts (8 Å, |Δi|>4): 121; chains: 1; bounding box: 53×30×82 Å

Organism: NCBI:txid100035

pLDDT: mean 85.32, std 13.83, range [48.12, 97.75]